Protein AF-A0A3R6ZIC1-F1 (afdb_monomer_lite)

pLDDT: mean 83.87, std 17.67, range [31.5, 98.81]

Foldseek 3Di:
DPDAFAAEDDDPVCLLVLLVQDDLVSLLVLLQVRLVVCVVVVGQEYEYENQAALQSQVLFCPVRRLVSVLSNLVSNLVSCVPDDPDDGFYEYEAEPLQPDPCLSGSVDRSRHHDSCSCVVRHDYYAHPCQQPPPCPPDPPPVDPRPPDRPDDDDLVVLLVQQLVCLVPQGHDDDPQVVCCVPVVSPSVVSSPVSRDDGDDD

InterPro domains:
  IPR001223 Glycoside hydrolase family 18, catalytic domain [PS51910] (1-201)
  IPR017853 Glycoside hydrolase superfamily [SSF51445] (6-180)

Radius of gyration: 17.63 Å; chains: 1; bounding box: 46×43×41 Å

Sequence (201 aa):
MCIQNYVSIGGATERKTFLQLKTQEQWNTFGKTAASLVQKFNFTGVDIDDESGNADAGGDWYKNAQPQVVGYISALRKQLDALPRGPYRISWDEFPGSFEKGCDDPAVEYGRCFPTEILPLVNQVNNMLYNNLSVRDDPNKRNARLTHYGDVPTTTQLTAYATTGAKYQGAMLWTSSADWRLNKGATTVLMGKAGNYGVDW

Structure (mmCIF, N/CA/C/O backbone):
data_AF-A0A3R6ZIC1-F1
#
_entry.id   AF-A0A3R6ZIC1-F1
#
loop_
_atom_site.group_PDB
_atom_site.id
_atom_site.type_symbol
_atom_site.label_atom_id
_atom_site.label_alt_id
_atom_site.label_comp_id
_atom_site.label_asym_id
_atom_site.label_entity_id
_atom_site.label_seq_id
_atom_site.pdbx_PDB_ins_code
_atom_site.Cartn_x
_atom_site.Cartn_y
_atom_site.Cartn_z
_atom_site.occupancy
_atom_site.B_iso_or_equiv
_atom_site.auth_seq_id
_atom_site.auth_comp_id
_atom_site.auth_asym_id
_atom_site.auth_atom_id
_atom_site.pdbx_PDB_model_num
ATOM 1 N N . MET A 1 1 ? -0.016 -21.540 -7.362 1.00 44.97 1 MET A N 1
ATOM 2 C CA . MET A 1 1 ? 0.014 -20.264 -8.111 1.00 44.97 1 MET A CA 1
ATOM 3 C C . MET A 1 1 ? 1.211 -19.482 -7.593 1.00 44.97 1 MET A C 1
ATOM 5 O O . MET A 1 1 ? 1.307 -19.359 -6.383 1.00 44.97 1 MET A O 1
ATOM 9 N N . CYS A 1 2 ? 2.147 -19.068 -8.455 1.00 76.50 2 CYS A N 1
ATOM 10 C CA . CYS A 1 2 ? 3.451 -18.509 -8.040 1.00 76.50 2 CYS A CA 1
ATOM 11 C C . CYS A 1 2 ? 3.514 -16.969 -8.059 1.00 76.50 2 CYS A C 1
ATOM 13 O O . CYS A 1 2 ? 4.579 -16.411 -7.838 1.00 76.50 2 CYS A O 1
ATOM 15 N N . ILE A 1 3 ? 2.399 -16.293 -8.356 1.00 83.62 3 ILE A N 1
ATOM 16 C CA . ILE A 1 3 ? 2.285 -14.830 -8.341 1.00 83.62 3 ILE A CA 1
ATOM 17 C C . ILE A 1 3 ? 1.254 -14.469 -7.282 1.00 83.62 3 ILE A C 1
ATOM 19 O O . ILE A 1 3 ? 0.133 -14.984 -7.311 1.00 83.62 3 ILE A O 1
ATOM 23 N N . GLN A 1 4 ? 1.648 -13.603 -6.357 1.00 87.38 4 GLN A N 1
ATOM 24 C CA . GLN A 1 4 ? 0.732 -13.009 -5.400 1.00 87.38 4 GLN A CA 1
ATOM 25 C C . GLN A 1 4 ? -0.033 -11.862 -6.060 1.00 87.38 4 GLN A C 1
ATOM 27 O O . GLN A 1 4 ? 0.524 -11.089 -6.835 1.00 87.38 4 GLN A O 1
ATOM 32 N N . ASN A 1 5 ? -1.321 -11.764 -5.766 1.00 90.94 5 ASN A N 1
ATOM 33 C CA . ASN A 1 5 ? -2.225 -10.754 -6.287 1.00 90.94 5 ASN A CA 1
ATOM 34 C C . ASN A 1 5 ? -2.914 -10.039 -5.123 1.00 90.94 5 ASN A C 1
ATOM 36 O O . ASN A 1 5 ? -3.578 -10.659 -4.294 1.00 90.94 5 ASN A O 1
ATOM 40 N N . TYR A 1 6 ? -2.778 -8.724 -5.080 1.00 94.44 6 TYR A N 1
ATOM 41 C CA . TYR A 1 6 ? -3.326 -7.891 -4.021 1.00 94.44 6 TYR A CA 1
ATOM 42 C C . TYR A 1 6 ? -4.488 -7.082 -4.591 1.00 94.44 6 TYR A C 1
ATOM 44 O O . TYR A 1 6 ? -4.456 -6.684 -5.757 1.00 94.44 6 TYR A O 1
ATOM 52 N N . VAL A 1 7 ? -5.517 -6.847 -3.779 1.00 96.38 7 VAL A N 1
ATOM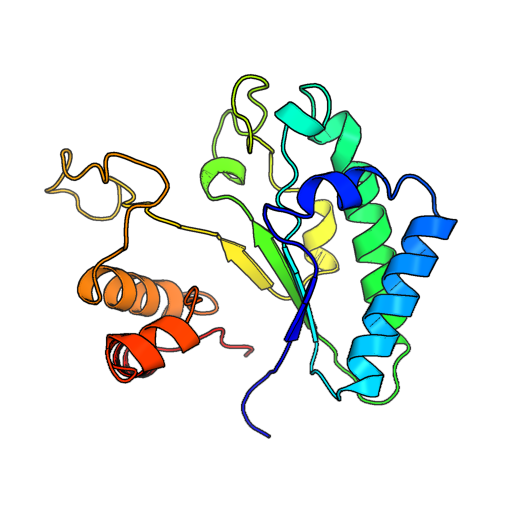 53 C CA . VAL A 1 7 ? -6.445 -5.745 -4.050 1.00 96.38 7 VAL A CA 1
ATOM 54 C C . VAL A 1 7 ? -5.826 -4.472 -3.495 1.00 96.38 7 VAL A C 1
ATOM 56 O O . VAL A 1 7 ? -5.542 -4.427 -2.304 1.00 96.38 7 VAL A O 1
ATOM 59 N N . SER A 1 8 ? -5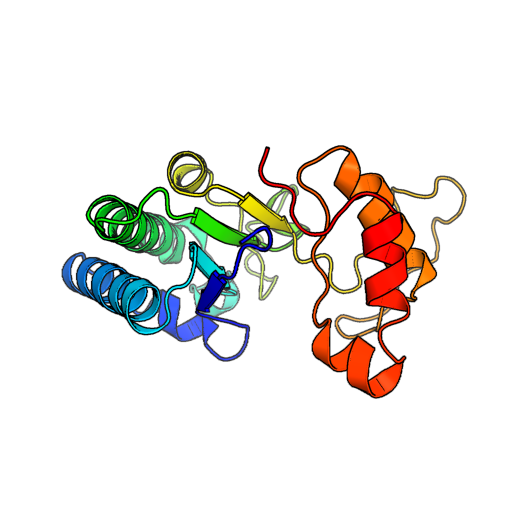.618 -3.464 -4.339 1.00 95.62 8 SER A N 1
ATOM 60 C CA . SER A 1 8 ? -5.183 -2.142 -3.882 1.00 95.62 8 SER A CA 1
ATOM 61 C C . SER A 1 8 ? -6.396 -1.298 -3.497 1.00 95.62 8 SER A C 1
ATOM 63 O O . SER A 1 8 ? -7.407 -1.288 -4.210 1.00 95.62 8 SER A O 1
ATOM 65 N N . ILE A 1 9 ? -6.331 -0.658 -2.332 1.00 97.12 9 ILE A N 1
ATOM 66 C CA . ILE A 1 9 ? -7.374 0.201 -1.774 1.00 97.12 9 ILE A CA 1
ATOM 67 C C . ILE A 1 9 ? -6.732 1.549 -1.462 1.00 97.12 9 ILE A C 1
ATOM 69 O O . ILE A 1 9 ? -5.894 1.628 -0.567 1.00 97.12 9 ILE A O 1
ATOM 73 N N . GLY A 1 10 ? -7.173 2.601 -2.153 1.00 94.44 10 GLY A N 1
ATOM 74 C CA . GLY A 1 10 ? -6.703 3.963 -1.925 1.00 94.44 10 GLY A CA 1
ATOM 75 C C . GLY A 1 10 ? -6.321 4.693 -3.208 1.00 94.44 10 GLY A C 1
ATOM 76 O O . GLY A 1 10 ? -7.024 4.585 -4.216 1.00 94.44 10 GLY A O 1
ATOM 77 N N . GLY A 1 11 ? -5.245 5.467 -3.120 1.00 89.94 11 GLY A N 1
ATOM 78 C CA . GLY A 1 11 ? -4.689 6.332 -4.151 1.00 89.94 11 GLY A CA 1
ATOM 79 C C . GLY A 1 11 ? -4.957 7.813 -3.907 1.00 89.94 11 GLY A C 1
ATOM 80 O O . GLY A 1 11 ? -5.859 8.211 -3.158 1.00 89.94 11 GLY A O 1
ATOM 81 N N . ALA A 1 12 ? -4.200 8.656 -4.607 1.00 85.50 12 ALA A N 1
ATOM 82 C CA . ALA A 1 12 ? -4.234 10.114 -4.495 1.00 85.50 12 ALA A CA 1
ATOM 83 C C . ALA A 1 12 ? -5.638 10.745 -4.604 1.00 85.50 12 ALA A C 1
ATOM 85 O O . ALA A 1 12 ? -5.891 11.799 -4.011 1.00 85.50 12 ALA A O 1
ATOM 86 N N . THR A 1 13 ? -6.566 10.129 -5.349 1.00 87.44 13 THR A N 1
ATOM 87 C CA . THR A 1 13 ? -7.950 10.620 -5.497 1.00 87.44 13 THR A CA 1
ATOM 88 C C . THR A 1 13 ? -8.844 10.280 -4.306 1.00 87.44 13 THR A C 1
ATOM 90 O O . THR A 1 13 ? -9.817 10.990 -4.066 1.00 87.44 13 THR A O 1
ATOM 93 N N . GLU A 1 14 ? -8.501 9.245 -3.537 1.00 89.88 14 GLU A N 1
ATOM 94 C CA . GLU A 1 14 ? -9.292 8.722 -2.416 1.00 89.88 14 GLU A CA 1
ATOM 95 C C . GLU A 1 14 ? -8.670 9.017 -1.042 1.00 89.88 14 GLU A C 1
ATOM 97 O O . GLU A 1 14 ? -9.276 8.721 -0.013 1.00 89.88 14 GLU A O 1
ATOM 102 N N . ARG A 1 15 ? -7.490 9.650 -0.987 1.00 89.25 15 ARG A N 1
ATOM 103 C CA . ARG A 1 15 ? -6.746 9.927 0.260 1.00 89.25 15 ARG A CA 1
ATOM 104 C C . ARG A 1 15 ? -7.558 10.593 1.374 1.00 89.25 15 ARG A C 1
ATOM 106 O O . ARG A 1 15 ? -7.374 10.298 2.552 1.00 89.25 15 ARG A O 1
ATOM 113 N N . LYS A 1 16 ? -8.522 11.453 1.026 1.00 91.19 16 LYS A N 1
ATOM 114 C CA . LYS A 1 16 ? -9.392 12.121 2.013 1.00 91.19 16 LYS A CA 1
ATOM 115 C C . LYS A 1 16 ? -10.374 11.165 2.686 1.00 91.19 16 LYS A C 1
ATOM 117 O O . LYS A 1 16 ? -10.851 11.461 3.780 1.00 91.19 16 LYS A O 1
ATOM 122 N N . THR A 1 17 ? -10.685 10.037 2.054 1.00 93.00 17 THR A N 1
ATOM 123 C CA . THR A 1 17 ? -11.608 9.026 2.575 1.00 93.00 17 THR A CA 1
ATOM 124 C C . THR A 1 17 ? -11.002 8.294 3.773 1.00 93.00 17 THR A C 1
ATOM 126 O O . THR A 1 17 ? -11.718 8.022 4.737 1.00 93.00 17 THR A O 1
ATOM 129 N N . PHE A 1 18 ? -9.683 8.067 3.797 1.00 95.44 18 PHE A N 1
ATOM 130 C CA . PHE A 1 18 ? -9.007 7.456 4.950 1.00 95.44 18 PHE A CA 1
ATOM 131 C C . PHE A 1 18 ? -9.141 8.296 6.223 1.00 95.44 18 PHE A C 1
ATOM 133 O O . PHE A 1 18 ? -9.437 7.762 7.291 1.00 95.44 18 PHE A O 1
ATOM 140 N N . LEU A 1 19 ? -9.079 9.625 6.099 1.00 94.25 19 LEU A N 1
ATOM 141 C CA . LEU A 1 19 ? -9.262 10.565 7.215 1.00 94.25 19 LEU A CA 1
ATOM 142 C C . LEU A 1 19 ? -10.687 10.562 7.804 1.00 94.25 19 LEU A C 1
ATOM 144 O O . LEU A 1 19 ? -10.943 11.152 8.858 1.00 94.25 19 LEU A O 1
ATOM 148 N N . GLN A 1 20 ? -11.648 9.926 7.129 1.00 94.62 20 GLN A N 1
ATOM 149 C CA . GLN A 1 20 ? -13.024 9.783 7.614 1.00 94.62 20 GLN A CA 1
ATOM 150 C C . GLN A 1 20 ? -13.216 8.538 8.488 1.00 94.62 20 GLN A C 1
ATOM 152 O O . GLN A 1 20 ? -14.229 8.437 9.186 1.00 94.62 20 GLN A O 1
ATOM 157 N N . LEU A 1 21 ? -12.253 7.612 8.495 1.00 96.38 21 LEU A N 1
ATOM 158 C CA . LEU A 1 21 ? -12.262 6.404 9.315 1.00 96.38 21 LEU A CA 1
ATOM 159 C C . LEU A 1 21 ? -11.869 6.755 10.757 1.00 96.38 21 LEU A C 1
ATOM 161 O O . LEU A 1 21 ? -10.750 6.503 11.174 1.00 96.38 21 LEU A O 1
ATOM 165 N N . LYS A 1 22 ? -12.768 7.366 11.532 1.00 95.81 22 LYS A N 1
ATOM 166 C CA . LYS A 1 22 ? -12.469 7.955 12.855 1.00 95.81 22 LYS A CA 1
ATOM 167 C C . LYS A 1 22 ? -12.850 7.087 14.047 1.00 95.81 22 LYS A C 1
ATOM 169 O O . LYS A 1 22 ? -12.456 7.381 15.171 1.00 95.81 22 LYS A O 1
ATOM 174 N N . THR A 1 23 ? -13.660 6.061 13.823 1.00 97.88 23 THR A N 1
ATOM 175 C CA . THR A 1 23 ? -14.262 5.260 14.891 1.00 97.88 23 THR A CA 1
ATOM 176 C C . THR A 1 23 ? -13.946 3.783 14.728 1.00 97.88 23 THR A C 1
ATOM 178 O O . THR A 1 23 ? -13.762 3.284 13.618 1.00 97.88 23 THR A O 1
ATOM 181 N N . GLN A 1 24 ? -13.981 3.052 15.843 1.00 98.06 24 GLN A N 1
ATOM 182 C CA . GLN A 1 24 ? -13.794 1.602 15.849 1.00 98.06 24 GLN A CA 1
ATOM 183 C C . GLN A 1 24 ? -14.783 0.874 14.924 1.00 98.06 24 GLN A C 1
ATOM 185 O O . GLN A 1 24 ? -14.419 -0.111 14.286 1.00 98.06 24 GLN A O 1
ATOM 190 N N . GLU A 1 25 ? -16.028 1.347 14.833 1.00 98.50 25 GLU A N 1
ATOM 191 C CA . GLU A 1 25 ? -17.035 0.769 13.938 1.00 98.50 25 GLU A CA 1
ATOM 192 C C . GLU A 1 25 ? -16.659 0.955 12.463 1.00 98.50 25 GLU A C 1
ATOM 194 O O . GLU A 1 25 ? -16.751 0.007 11.677 1.00 98.50 25 GLU A O 1
ATOM 199 N N . GLN A 1 26 ? -16.165 2.138 12.092 1.00 98.56 26 GLN A N 1
ATOM 200 C CA . GLN A 1 26 ? -15.677 2.407 10.739 1.00 98.56 26 GLN A CA 1
ATOM 201 C C . GLN A 1 26 ? -14.443 1.560 10.411 1.00 98.56 26 GLN A C 1
ATOM 203 O O . GLN A 1 26 ? -14.389 0.973 9.334 1.00 98.56 26 GLN A O 1
ATOM 208 N N . TRP A 1 27 ? -13.498 1.414 11.344 1.00 98.69 27 TRP A N 1
ATOM 209 C CA . TRP A 1 27 ? -12.329 0.541 11.174 1.00 98.69 27 TRP A CA 1
ATOM 210 C C . TRP A 1 27 ? -12.729 -0.921 10.984 1.00 98.69 27 TRP A C 1
ATOM 212 O O . TRP A 1 27 ? -12.256 -1.591 10.067 1.00 98.69 27 TRP A O 1
ATOM 222 N N . ASN A 1 28 ? -13.652 -1.416 11.811 1.00 98.62 28 ASN A N 1
ATOM 223 C CA . ASN A 1 28 ? -14.170 -2.777 11.695 1.00 98.62 28 ASN A CA 1
ATOM 224 C C . ASN A 1 28 ? -14.885 -2.991 10.356 1.00 98.62 28 ASN A C 1
ATOM 226 O O . ASN A 1 28 ? -14.727 -4.044 9.737 1.00 98.62 28 ASN A O 1
ATOM 230 N N . THR A 1 29 ? -15.654 -1.995 9.910 1.00 98.56 29 THR A N 1
ATOM 231 C CA . THR A 1 29 ? -16.337 -2.026 8.614 1.00 98.56 29 THR A CA 1
ATOM 232 C C . THR A 1 29 ? -15.326 -2.072 7.477 1.00 98.56 29 THR A C 1
ATOM 234 O O . THR A 1 29 ? -15.434 -2.963 6.640 1.00 98.56 29 THR A O 1
ATOM 237 N N . PHE A 1 30 ? -14.315 -1.199 7.495 1.00 98.56 30 PHE A N 1
ATOM 238 C CA . PHE A 1 30 ? -13.218 -1.182 6.526 1.00 98.56 30 PHE A CA 1
ATOM 239 C C . PHE A 1 30 ? -12.524 -2.546 6.427 1.00 98.56 30 PHE A C 1
ATOM 241 O O . PHE A 1 30 ? -12.462 -3.137 5.350 1.00 98.56 30 PHE A O 1
ATOM 248 N N . GLY A 1 31 ? -12.072 -3.099 7.558 1.00 98.56 31 GLY A N 1
ATOM 249 C CA . GLY A 1 31 ? -11.395 -4.395 7.568 1.00 98.56 31 GLY A CA 1
ATOM 250 C C . GLY A 1 31 ? -12.284 -5.524 7.039 1.00 98.56 31 GLY A C 1
ATOM 251 O O . GLY A 1 31 ? -11.831 -6.363 6.261 1.00 98.56 31 GLY A O 1
ATOM 252 N N . LYS A 1 32 ? -13.569 -5.539 7.420 1.00 98.69 32 LYS A N 1
ATOM 253 C CA . LYS A 1 32 ? -14.527 -6.570 6.994 1.00 98.69 32 LYS A CA 1
ATOM 254 C C . LYS A 1 32 ? -14.801 -6.497 5.493 1.00 98.69 32 LYS A C 1
ATOM 256 O O . LYS A 1 32 ? -14.834 -7.532 4.827 1.00 98.69 32 LYS A O 1
ATOM 261 N N . THR A 1 33 ? -15.027 -5.302 4.953 1.00 98.44 33 THR A N 1
ATOM 262 C CA . THR A 1 33 ? -15.332 -5.135 3.527 1.00 98.44 33 THR A CA 1
ATOM 263 C C . THR A 1 33 ? -14.102 -5.406 2.665 1.00 98.44 33 THR A C 1
ATOM 265 O O . THR A 1 33 ? -14.227 -6.125 1.673 1.00 98.44 33 THR A O 1
ATOM 268 N N . ALA A 1 34 ? -12.910 -4.971 3.077 1.00 98.38 34 ALA A N 1
ATOM 269 C CA . ALA A 1 34 ? -11.653 -5.310 2.409 1.00 98.38 34 ALA A CA 1
ATOM 270 C C . ALA A 1 34 ? -11.401 -6.831 2.388 1.00 98.38 34 ALA A C 1
ATOM 272 O O . ALA A 1 34 ? -11.168 -7.408 1.324 1.00 98.38 34 ALA A O 1
ATOM 273 N N . ALA A 1 35 ? -11.557 -7.520 3.525 1.00 98.31 35 ALA A N 1
ATOM 274 C CA . ALA A 1 35 ? -11.441 -8.980 3.591 1.00 98.31 35 ALA A CA 1
ATOM 275 C C . ALA A 1 35 ? -12.477 -9.696 2.700 1.00 98.31 35 ALA A C 1
ATOM 277 O O . ALA A 1 35 ? -12.176 -10.726 2.092 1.00 98.31 35 ALA A O 1
ATOM 278 N N . SER A 1 36 ? -13.681 -9.133 2.549 1.00 98.12 36 SER A N 1
ATOM 279 C CA . SER A 1 36 ? -14.692 -9.689 1.642 1.00 98.12 36 SER A CA 1
ATOM 280 C C . SER A 1 36 ? -14.285 -9.597 0.165 1.00 98.12 36 SER A C 1
ATOM 282 O O . SER A 1 36 ? -14.565 -10.526 -0.592 1.00 98.12 36 SER A O 1
ATOM 284 N N . LEU A 1 37 ? -13.575 -8.536 -0.249 1.00 97.94 37 LEU A N 1
ATOM 285 C CA . LEU A 1 37 ? -13.011 -8.426 -1.602 1.00 97.94 37 LEU A CA 1
ATOM 286 C C . LEU A 1 37 ? -11.952 -9.504 -1.830 1.00 97.94 37 LEU A C 1
ATOM 288 O O . LEU A 1 37 ? -11.969 -10.174 -2.865 1.00 97.94 37 LEU A O 1
ATOM 292 N N . VAL A 1 38 ? -11.089 -9.714 -0.834 1.00 97.75 38 VAL A N 1
ATOM 293 C CA . VAL A 1 38 ? -10.065 -10.762 -0.854 1.00 97.75 38 VAL A CA 1
ATOM 294 C C . VAL A 1 38 ? -10.686 -12.141 -1.064 1.00 97.75 38 VAL A C 1
ATOM 296 O O . VAL A 1 38 ? -10.248 -12.871 -1.951 1.00 97.75 38 VAL A O 1
ATOM 299 N N . GLN A 1 39 ? -11.744 -12.488 -0.323 1.00 95.94 39 GLN A N 1
ATOM 300 C CA . GLN A 1 39 ? -12.446 -13.763 -0.513 1.00 95.94 39 GLN A CA 1
ATOM 301 C C . GLN A 1 39 ? -13.156 -13.847 -1.866 1.00 95.94 39 GLN A C 1
ATOM 303 O O . GLN A 1 39 ? -13.039 -14.855 -2.560 1.00 95.94 39 GLN A O 1
ATOM 308 N N . LYS A 1 40 ? -13.891 -12.795 -2.244 1.00 96.75 40 LYS A N 1
ATOM 309 C CA . LYS A 1 40 ? -14.728 -12.777 -3.450 1.00 96.75 40 LYS A CA 1
ATOM 310 C C . LYS A 1 40 ? -13.917 -12.983 -4.726 1.00 96.75 40 LYS A C 1
ATOM 312 O O . LYS A 1 40 ? -14.373 -13.680 -5.627 1.00 96.75 40 LYS A O 1
ATOM 317 N N . PHE A 1 41 ? -12.741 -12.369 -4.801 1.00 96.25 41 PHE A N 1
ATOM 318 C CA . PHE A 1 41 ? -11.885 -12.396 -5.988 1.00 96.25 41 PHE A CA 1
ATOM 319 C C . PHE A 1 41 ? -10.639 -13.268 -5.815 1.00 96.25 41 PHE A C 1
ATOM 321 O O . PHE A 1 41 ? -9.807 -13.335 -6.716 1.00 96.25 41 PHE A O 1
ATOM 328 N N . ASN A 1 42 ? -10.528 -13.964 -4.681 1.00 93.75 42 ASN A N 1
ATOM 329 C CA . ASN A 1 42 ? -9.416 -14.851 -4.357 1.00 93.75 42 ASN A CA 1
ATOM 330 C C . ASN A 1 42 ? -8.039 -14.157 -4.449 1.00 93.75 42 ASN A C 1
ATOM 332 O O . ASN A 1 42 ? -7.082 -14.717 -4.988 1.00 93.75 42 ASN A O 1
ATOM 336 N N . PHE A 1 43 ? -7.940 -12.932 -3.925 1.00 95.75 43 PHE A N 1
ATOM 337 C CA . PHE A 1 43 ? -6.660 -12.233 -3.767 1.00 95.75 43 PHE A CA 1
ATOM 338 C C . PHE A 1 43 ? -5.823 -12.875 -2.657 1.00 95.75 43 PHE A C 1
ATOM 340 O O . PHE A 1 43 ? -6.366 -13.471 -1.724 1.00 95.75 43 PHE A O 1
ATOM 347 N N . THR A 1 44 ? -4.500 -12.752 -2.732 1.00 94.31 44 THR A N 1
ATOM 348 C CA . THR A 1 44 ? -3.552 -13.174 -1.687 1.00 94.31 44 THR A CA 1
ATOM 349 C C . THR A 1 44 ? -3.343 -12.133 -0.596 1.00 94.31 44 THR A C 1
ATOM 351 O O . THR A 1 44 ? -2.809 -12.470 0.459 1.00 94.31 44 THR A O 1
ATOM 354 N N . GLY A 1 45 ? -3.793 -10.899 -0.803 1.00 96.12 45 GLY A N 1
ATOM 355 C CA . GLY A 1 45 ? -3.617 -9.833 0.170 1.00 96.12 45 GLY A CA 1
ATOM 356 C C . GLY A 1 45 ? -4.324 -8.541 -0.203 1.00 96.12 45 GLY A C 1
ATOM 357 O O . GLY A 1 45 ? -5.097 -8.489 -1.165 1.00 96.12 45 GLY A O 1
ATOM 358 N N . VAL A 1 46 ? -4.039 -7.514 0.587 1.00 98.06 46 VAL A N 1
ATOM 359 C CA . VAL A 1 46 ? -4.511 -6.142 0.403 1.00 98.06 46 VAL A CA 1
ATOM 360 C C . VAL A 1 46 ? -3.306 -5.221 0.352 1.00 98.06 46 VAL A C 1
ATOM 362 O O . VAL A 1 46 ? -2.399 -5.341 1.166 1.00 98.06 46 VAL A O 1
ATOM 365 N N . ASP A 1 47 ? -3.308 -4.326 -0.612 1.00 97.38 47 ASP A N 1
ATOM 366 C CA . ASP A 1 47 ? -2.377 -3.221 -0.714 1.00 97.38 47 ASP A CA 1
ATOM 367 C C . ASP A 1 47 ? -3.093 -1.939 -0.280 1.00 97.38 47 ASP A C 1
ATOM 369 O O . ASP A 1 47 ? -4.240 -1.707 -0.671 1.00 97.38 47 ASP A O 1
ATOM 373 N N . ILE A 1 48 ? -2.465 -1.167 0.602 1.00 97.81 48 ILE A N 1
ATOM 374 C CA . ILE A 1 48 ? -3.039 0.051 1.166 1.00 97.81 48 ILE A CA 1
ATOM 375 C C . ILE A 1 48 ? -2.273 1.248 0.637 1.00 97.81 48 ILE A C 1
ATOM 377 O O . ILE A 1 48 ? -1.129 1.475 1.021 1.00 97.81 48 ILE A O 1
ATOM 381 N N . ASP A 1 49 ? -2.969 2.031 -0.174 1.00 95.19 49 ASP A N 1
ATOM 382 C CA . ASP A 1 49 ? -2.473 3.246 -0.805 1.00 95.19 49 ASP A CA 1
ATOM 383 C C . ASP A 1 49 ? -3.114 4.473 -0.134 1.00 95.19 49 ASP A C 1
ATOM 385 O O . ASP A 1 49 ? -3.874 5.248 -0.721 1.00 95.19 49 ASP A O 1
ATOM 389 N N . ASP A 1 50 ? -2.921 4.596 1.181 1.00 95.50 50 ASP A N 1
ATOM 390 C CA . ASP A 1 50 ? -3.348 5.787 1.914 1.00 95.50 50 ASP A CA 1
ATOM 391 C C . ASP A 1 50 ? -2.342 6.906 1.653 1.00 95.50 50 ASP A C 1
ATOM 393 O O . ASP A 1 50 ? -1.314 7.006 2.318 1.00 95.50 50 ASP A O 1
ATOM 397 N N . GLU A 1 51 ? -2.668 7.778 0.703 1.00 91.88 51 GLU A N 1
ATOM 398 C CA . GLU A 1 51 ? -1.866 8.952 0.353 1.00 91.88 51 GLU A CA 1
ATOM 399 C C . GLU A 1 51 ? -2.228 10.214 1.169 1.00 91.88 51 GLU A C 1
ATOM 401 O O . GLU A 1 51 ? -2.004 11.345 0.724 1.00 91.88 51 GLU A O 1
ATOM 406 N N . SER A 1 52 ? -2.849 10.076 2.348 1.00 93.50 52 SER A N 1
ATOM 407 C CA . SER A 1 52 ? -3.145 11.230 3.207 1.00 93.50 52 SER A CA 1
ATOM 408 C C . SER A 1 52 ? -1.863 11.827 3.794 1.00 93.50 52 SER A C 1
ATOM 410 O O . SER A 1 52 ? -0.926 11.112 4.142 1.00 93.50 52 SER A O 1
ATOM 412 N N . GLY A 1 53 ? -1.827 13.151 3.931 1.00 91.81 53 GLY A N 1
ATOM 413 C CA . GLY A 1 53 ? -0.678 13.887 4.461 1.00 91.81 53 GLY A CA 1
ATOM 414 C C . GLY A 1 53 ? -1.099 15.099 5.285 1.00 91.81 53 GLY A C 1
ATOM 415 O O . GLY A 1 53 ? -2.293 15.333 5.510 1.00 91.81 53 GLY A O 1
ATOM 416 N N . ASN A 1 54 ? -0.118 15.871 5.746 1.00 90.25 54 ASN A N 1
ATOM 417 C CA . ASN A 1 54 ? -0.309 17.020 6.628 1.00 90.25 54 ASN A CA 1
ATOM 418 C C . ASN A 1 54 ? -1.370 18.007 6.128 1.00 90.25 54 ASN A C 1
ATOM 420 O O . ASN A 1 54 ? -2.191 18.452 6.930 1.00 90.25 54 ASN A O 1
ATOM 424 N N . ALA A 1 55 ? -1.412 18.320 4.827 1.00 86.38 55 ALA A N 1
ATOM 425 C CA . ALA A 1 55 ? -2.360 19.309 4.306 1.00 86.38 55 ALA A CA 1
ATOM 426 C C . ALA A 1 55 ? -3.828 18.917 4.547 1.00 86.38 55 ALA A C 1
ATOM 428 O O . ALA A 1 55 ? -4.628 19.752 4.971 1.00 86.38 55 ALA A O 1
ATOM 429 N N . ASP A 1 56 ? -4.179 17.648 4.332 1.00 88.94 56 ASP A N 1
ATOM 430 C CA . ASP A 1 56 ? -5.549 17.165 4.539 1.00 88.94 56 ASP A CA 1
ATOM 431 C C . ASP A 1 56 ? -5.825 16.793 6.007 1.00 88.94 56 ASP A C 1
ATOM 433 O O . ASP A 1 56 ? -6.975 16.819 6.449 1.00 88.94 56 ASP A O 1
ATOM 437 N N . ALA A 1 57 ? -4.780 16.511 6.790 1.00 92.62 57 ALA A N 1
ATOM 438 C CA . ALA A 1 57 ? -4.869 16.180 8.211 1.00 92.62 57 ALA A CA 1
ATOM 439 C C . ALA A 1 57 ? -4.747 17.403 9.145 1.00 92.62 57 ALA A C 1
ATOM 441 O O . ALA A 1 57 ? -4.469 17.255 10.333 1.00 92.62 57 ALA A O 1
ATOM 442 N N . GLY A 1 58 ? -4.953 18.626 8.648 1.00 89.94 58 GLY A N 1
ATOM 443 C C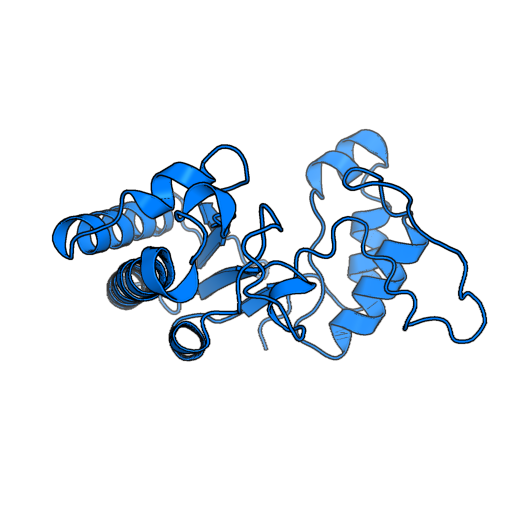A . GLY A 1 58 ? -4.961 19.835 9.483 1.00 89.94 58 GLY A CA 1
ATOM 444 C C . GLY A 1 58 ? -3.582 20.266 9.995 1.00 89.94 58 GLY A C 1
ATOM 445 O O . GLY A 1 58 ? -3.486 20.825 11.085 1.00 89.94 58 GLY A O 1
ATOM 446 N N . GLY A 1 59 ? -2.527 19.991 9.227 1.00 90.88 59 GLY A N 1
ATOM 447 C CA . GLY A 1 59 ? -1.144 20.387 9.506 1.00 90.88 59 GLY A CA 1
ATOM 448 C C . GLY A 1 59 ? -0.405 19.501 10.510 1.00 90.88 59 GLY A C 1
ATOM 449 O O . GLY A 1 59 ? 0.744 19.779 10.815 1.00 90.88 59 GLY A O 1
ATOM 450 N N . ASP A 1 60 ? -1.042 18.455 11.035 1.00 91.75 60 ASP A N 1
ATOM 451 C CA . ASP A 1 60 ? -0.414 17.518 11.971 1.00 91.75 60 ASP A CA 1
ATOM 452 C C . ASP A 1 60 ? -0.980 16.115 11.734 1.00 91.75 60 ASP A C 1
ATOM 454 O O . ASP A 1 60 ? -1.922 15.667 12.395 1.00 91.75 60 ASP A O 1
ATOM 458 N N . TRP A 1 61 ? -0.441 15.434 10.724 1.00 95.25 61 TRP A N 1
ATOM 459 C CA . TRP A 1 61 ? -0.869 14.092 10.341 1.00 95.25 61 TRP A CA 1
ATOM 460 C C . TRP A 1 61 ? -0.626 13.076 11.458 1.00 95.25 61 TRP A C 1
ATOM 462 O O . TRP A 1 61 ? -1.471 12.215 11.704 1.00 95.25 61 TRP A O 1
ATOM 472 N N . TYR A 1 62 ? 0.477 13.210 12.197 1.00 92.75 62 TYR A N 1
ATOM 473 C CA . TYR A 1 62 ? 0.788 12.321 13.316 1.00 92.75 62 TYR A CA 1
ATOM 474 C C . TYR A 1 62 ? -0.310 12.371 14.384 1.00 92.75 62 TYR A C 1
ATOM 476 O O . TYR A 1 62 ? -0.819 11.343 14.825 1.00 92.75 62 TYR A O 1
ATOM 484 N N . LYS A 1 63 ? -0.756 13.567 14.765 1.00 93.38 63 LYS A N 1
ATOM 485 C CA . LYS A 1 63 ? -1.833 13.720 15.747 1.00 93.38 63 LYS A CA 1
ATOM 486 C C . LYS A 1 63 ? -3.206 13.375 15.180 1.00 93.38 63 LYS A C 1
ATOM 488 O O . LYS A 1 63 ? -4.023 12.766 15.873 1.00 93.38 63 LYS A O 1
ATOM 493 N N . ASN A 1 64 ? -3.485 13.808 13.954 1.00 94.31 64 ASN A N 1
ATOM 494 C CA . ASN A 1 64 ? -4.848 13.854 13.435 1.00 94.31 64 ASN A CA 1
ATOM 495 C C . ASN A 1 64 ? -5.204 12.693 12.509 1.00 94.31 64 ASN A C 1
ATOM 497 O O . ASN A 1 64 ? -6.395 12.525 12.268 1.00 94.31 64 ASN A O 1
ATOM 501 N N . ALA A 1 65 ? -4.235 11.919 12.013 1.00 95.75 65 ALA A N 1
ATOM 502 C CA . ALA A 1 65 ? -4.444 10.835 11.051 1.00 95.75 65 ALA A CA 1
ATOM 503 C C . ALA A 1 65 ? -3.820 9.497 11.478 1.00 95.75 65 ALA A C 1
ATOM 505 O O . ALA A 1 65 ? -4.487 8.465 11.387 1.00 95.75 65 ALA A O 1
ATOM 506 N N . GLN A 1 66 ? -2.601 9.486 12.034 1.00 95.62 66 GLN A N 1
ATOM 507 C CA . GLN A 1 66 ? -1.929 8.238 12.430 1.00 95.62 66 GLN A CA 1
ATOM 508 C C . GLN A 1 66 ? -2.788 7.312 13.317 1.00 95.62 66 GLN A C 1
ATOM 510 O O . GLN A 1 66 ? -2.813 6.107 13.047 1.00 95.62 66 GLN A O 1
ATOM 515 N N . PRO A 1 67 ? -3.528 7.791 14.344 1.00 96.31 67 PRO A N 1
ATOM 516 C CA . PRO A 1 67 ? -4.349 6.897 15.162 1.00 96.31 67 PRO A CA 1
ATOM 517 C C . PRO A 1 67 ? -5.412 6.153 14.345 1.00 96.31 67 PRO A C 1
ATOM 519 O O . PRO A 1 67 ? -5.762 5.018 14.667 1.00 96.31 67 PRO A O 1
ATOM 522 N N . GLN A 1 68 ? -5.912 6.778 13.276 1.00 96.69 68 GLN A N 1
ATOM 523 C CA . GLN A 1 68 ? -6.877 6.159 12.373 1.00 96.69 68 GLN A CA 1
ATOM 524 C C . GLN A 1 68 ? -6.209 5.095 11.507 1.00 96.69 68 GLN A C 1
ATOM 526 O O . GLN A 1 68 ? -6.766 4.004 11.401 1.00 96.69 68 GLN A O 1
ATOM 531 N N . VAL A 1 69 ? -5.003 5.365 10.991 1.00 97.75 69 VAL A N 1
ATOM 532 C CA . VAL A 1 69 ? -4.175 4.384 10.266 1.00 97.75 69 VAL A CA 1
ATOM 533 C C . VAL A 1 69 ? -3.956 3.127 11.088 1.00 97.75 69 VAL A C 1
ATOM 535 O O . VAL A 1 69 ? -4.315 2.027 10.664 1.00 97.75 69 VAL A O 1
ATOM 538 N N . VAL A 1 70 ? -3.453 3.279 12.312 1.00 98.25 70 VAL A N 1
ATOM 539 C CA . VAL A 1 70 ? -3.240 2.141 13.215 1.00 98.25 70 VAL A CA 1
ATOM 540 C C . VAL A 1 70 ? -4.553 1.394 13.465 1.00 98.25 70 VAL A C 1
ATOM 542 O O . VAL A 1 70 ? -4.579 0.161 13.433 1.00 98.25 70 VAL A O 1
ATOM 545 N N . GLY A 1 71 ? -5.657 2.121 13.658 1.00 98.44 71 GLY A N 1
ATOM 546 C CA . GLY A 1 71 ? -6.982 1.554 13.886 1.00 98.44 71 GLY A CA 1
ATOM 547 C C . GLY A 1 71 ? -7.494 0.692 12.730 1.00 98.44 71 GLY A C 1
ATOM 548 O O . GLY A 1 71 ? -7.844 -0.477 12.937 1.00 98.44 71 GLY A O 1
ATOM 549 N N . TYR A 1 72 ? -7.525 1.226 11.506 1.00 98.56 72 TYR A N 1
ATOM 550 C CA . TYR A 1 72 ? -8.071 0.496 10.360 1.00 98.56 72 TYR A CA 1
ATOM 551 C C . TYR A 1 72 ? -7.133 -0.610 9.856 1.00 98.56 72 TYR A C 1
ATOM 553 O O . TYR A 1 72 ? -7.631 -1.659 9.442 1.00 98.56 72 TYR A O 1
ATOM 561 N N . ILE A 1 73 ? -5.805 -0.453 9.957 1.00 98.62 73 ILE A N 1
ATOM 562 C CA . ILE A 1 73 ? -4.848 -1.523 9.624 1.00 98.62 73 ILE A CA 1
ATOM 563 C C . ILE A 1 73 ? -4.954 -2.672 10.636 1.00 98.62 73 ILE A C 1
ATOM 565 O O . ILE A 1 73 ? -4.983 -3.839 10.241 1.00 98.62 73 ILE A O 1
ATOM 569 N N . SER A 1 74 ? -5.107 -2.371 11.931 1.00 98.75 74 SER A N 1
ATOM 570 C CA . SER A 1 74 ? -5.335 -3.399 12.962 1.00 98.75 74 SER A CA 1
ATOM 571 C C . SER A 1 74 ? -6.622 -4.182 12.701 1.00 98.75 74 SER A C 1
ATOM 573 O O . SER A 1 74 ? -6.647 -5.413 12.792 1.00 98.75 74 SER A O 1
ATOM 575 N N . ALA A 1 75 ? -7.702 -3.479 12.345 1.00 98.81 75 ALA A N 1
ATOM 576 C CA . ALA A 1 75 ? -8.969 -4.108 11.997 1.00 98.81 75 ALA A CA 1
ATOM 577 C C . ALA A 1 75 ? -8.855 -4.964 10.725 1.00 98.81 75 ALA A C 1
ATOM 579 O O . ALA A 1 75 ? -9.385 -6.075 10.696 1.00 98.81 75 ALA A O 1
ATOM 580 N N . LEU A 1 76 ? -8.136 -4.490 9.703 1.00 98.81 76 LEU A N 1
ATOM 581 C CA . LEU A 1 76 ? -7.864 -5.246 8.483 1.00 98.81 76 LEU A CA 1
ATOM 582 C C . LEU A 1 76 ? -7.087 -6.535 8.770 1.00 98.81 76 LEU A C 1
ATOM 584 O O . LEU A 1 76 ? -7.546 -7.609 8.380 1.00 98.81 76 LEU A O 1
ATOM 588 N N . ARG A 1 77 ? -5.964 -6.453 9.495 1.00 98.56 77 ARG A N 1
ATOM 589 C CA . ARG A 1 77 ? -5.149 -7.614 9.895 1.00 98.56 77 ARG A CA 1
ATOM 590 C C . ARG A 1 77 ? -6.001 -8.672 10.586 1.00 98.56 77 ARG A C 1
ATOM 592 O O . ARG A 1 77 ? -6.033 -9.818 10.142 1.00 98.56 77 ARG A O 1
ATOM 599 N N . LYS A 1 78 ? -6.788 -8.259 11.584 1.00 98.44 78 LYS A N 1
ATOM 600 C CA . LYS A 1 78 ? -7.711 -9.143 12.307 1.00 98.44 78 LYS A CA 1
ATOM 601 C C . LYS A 1 78 ? -8.696 -9.859 11.377 1.00 98.44 78 LYS A C 1
ATOM 603 O O . LYS A 1 78 ? -8.955 -11.045 11.561 1.00 98.44 78 LYS A O 1
ATOM 608 N N . GLN A 1 79 ? -9.282 -9.149 10.412 1.00 98.50 79 GLN A N 1
ATOM 609 C CA . GLN A 1 79 ? -10.267 -9.733 9.495 1.00 98.50 79 GLN A CA 1
ATOM 610 C C . GLN A 1 79 ? -9.614 -10.687 8.493 1.00 98.50 79 GLN A C 1
ATOM 612 O O . GLN A 1 79 ? -10.172 -11.747 8.227 1.00 98.50 79 GLN A O 1
ATOM 617 N N . LEU A 1 80 ? -8.422 -10.357 7.990 1.00 98.25 80 LEU A N 1
ATOM 618 C CA . LEU A 1 80 ? -7.651 -11.231 7.107 1.00 98.25 80 LEU A CA 1
ATOM 619 C C . LEU A 1 80 ? -7.153 -12.498 7.817 1.00 98.25 80 LEU A C 1
ATOM 621 O O . LEU A 1 80 ? -7.193 -13.571 7.221 1.00 98.25 80 LEU A O 1
ATOM 625 N N . ASP A 1 81 ? -6.738 -12.410 9.084 1.00 97.50 81 ASP A N 1
ATOM 626 C CA . ASP A 1 81 ? -6.342 -13.578 9.892 1.00 97.50 81 ASP A CA 1
ATOM 627 C C . ASP A 1 81 ? -7.488 -14.559 10.137 1.00 97.50 81 ASP A C 1
ATOM 629 O O . ASP A 1 81 ? -7.266 -15.761 10.254 1.00 97.50 81 ASP A O 1
ATOM 633 N N . ALA A 1 82 ? -8.723 -14.060 10.194 1.00 97.12 82 ALA A N 1
ATOM 634 C CA . ALA A 1 82 ? -9.905 -14.889 10.396 1.00 97.12 82 ALA A CA 1
ATOM 635 C C . ALA A 1 82 ? -10.352 -15.641 9.125 1.00 97.12 82 ALA A C 1
ATOM 637 O O . ALA A 1 82 ? -11.261 -16.472 9.187 1.00 97.12 82 ALA A O 1
ATOM 638 N N . LEU A 1 83 ? -9.755 -15.354 7.963 1.00 96.69 83 LEU A N 1
ATOM 639 C CA . LEU A 1 83 ? -10.121 -15.993 6.703 1.00 96.69 83 LEU A CA 1
ATOM 640 C C . LEU A 1 83 ? -9.495 -17.401 6.566 1.00 96.69 83 LEU A C 1
ATOM 642 O O . LEU A 1 83 ? -8.325 -17.602 6.882 1.00 96.69 83 LEU A O 1
ATOM 646 N N . PRO A 1 84 ? -10.202 -18.380 5.969 1.00 93.88 84 PRO A N 1
ATOM 647 C CA . PRO A 1 84 ? -9.815 -19.797 6.032 1.00 93.88 84 PRO A CA 1
ATOM 648 C C . PRO A 1 84 ? -8.641 -20.216 5.125 1.00 93.88 84 PRO A C 1
ATOM 650 O O . PRO A 1 84 ? -8.088 -21.293 5.315 1.00 93.88 84 PRO A O 1
ATOM 653 N N . ARG A 1 85 ? -8.265 -19.408 4.121 1.00 91.00 85 ARG A N 1
ATOM 654 C CA . ARG A 1 85 ? -7.219 -19.745 3.122 1.00 91.00 85 ARG A CA 1
ATOM 655 C C . ARG A 1 85 ? -5.809 -19.279 3.511 1.00 91.00 85 ARG A C 1
ATOM 657 O O . ARG A 1 85 ? -4.923 -19.366 2.669 1.00 91.00 85 ARG A O 1
ATOM 664 N N . GLY A 1 86 ? -5.627 -18.678 4.688 1.00 81.19 86 GLY A N 1
ATOM 665 C CA . GLY A 1 86 ? -4.422 -17.914 5.034 1.00 81.19 86 GLY A CA 1
ATOM 666 C C . GLY A 1 86 ? -3.079 -18.645 4.819 1.00 81.19 86 GLY A C 1
ATOM 667 O O . GLY A 1 86 ? -3.051 -19.860 4.621 1.00 81.19 86 GLY A O 1
ATOM 668 N N . PRO A 1 87 ? -1.949 -17.918 4.881 1.00 91.38 87 PRO A N 1
ATOM 669 C CA . PRO A 1 87 ? -1.829 -16.519 5.301 1.00 91.38 87 PRO A CA 1
ATOM 670 C C . PRO A 1 87 ? -2.189 -15.512 4.196 1.00 91.38 87 PRO A C 1
ATOM 672 O O . PRO A 1 87 ? -2.014 -15.774 3.007 1.00 91.38 87 PRO A O 1
ATOM 675 N N . TYR A 1 88 ? -2.687 -14.346 4.613 1.00 95.81 88 TYR A N 1
ATOM 676 C CA . TYR A 1 88 ? -2.957 -13.196 3.743 1.00 95.81 88 TYR A CA 1
ATOM 677 C C . TYR A 1 88 ? -2.029 -12.042 4.086 1.00 95.81 88 TYR A C 1
ATOM 679 O O . TYR A 1 88 ? -1.741 -11.806 5.267 1.00 95.81 88 TYR A O 1
ATOM 687 N N . ARG A 1 89 ? -1.601 -11.319 3.054 1.00 94.25 89 ARG A N 1
ATOM 688 C CA . ARG A 1 89 ? -0.609 -10.253 3.166 1.00 94.25 89 ARG A CA 1
ATOM 689 C C . ARG A 1 89 ? -1.235 -8.863 3.186 1.00 94.25 89 ARG A C 1
ATOM 691 O O . ARG A 1 89 ? -2.303 -8.661 2.611 1.00 94.25 89 ARG A O 1
ATOM 698 N N . ILE A 1 90 ? -0.553 -7.927 3.838 1.00 97.38 90 ILE A N 1
ATOM 699 C CA . ILE A 1 90 ? -0.854 -6.495 3.769 1.00 97.38 90 ILE A CA 1
ATOM 700 C C . ILE A 1 90 ? 0.403 -5.763 3.300 1.00 97.38 90 ILE A C 1
ATOM 702 O O . ILE A 1 90 ? 1.446 -5.897 3.943 1.00 97.38 90 ILE A O 1
ATOM 706 N N . SER A 1 91 ? 0.312 -4.999 2.214 1.00 95.75 91 SER A N 1
ATOM 707 C CA . SER A 1 91 ? 1.319 -3.996 1.853 1.00 95.75 91 SER A CA 1
ATOM 708 C C . SER A 1 91 ? 0.825 -2.588 2.176 1.00 95.75 91 SER A C 1
ATOM 710 O O . SER A 1 91 ? -0.380 -2.341 2.237 1.00 95.75 91 SER A O 1
ATOM 712 N N . TRP A 1 92 ? 1.772 -1.693 2.445 1.00 96.38 92 TRP A N 1
ATOM 713 C CA . TRP A 1 92 ? 1.544 -0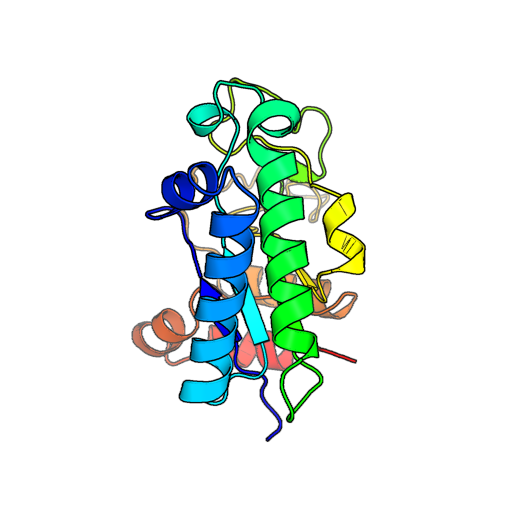.277 2.720 1.00 96.38 92 TRP A CA 1
ATOM 714 C C . TRP A 1 92 ? 2.395 0.569 1.782 1.00 96.38 92 TRP A C 1
ATOM 716 O O . TRP A 1 92 ? 3.622 0.444 1.807 1.00 96.38 92 TRP A O 1
ATOM 726 N N . ASP A 1 93 ? 1.760 1.437 1.010 1.00 93.12 93 ASP A N 1
ATOM 727 C CA . ASP A 1 93 ? 2.442 2.417 0.179 1.00 93.12 93 ASP A CA 1
ATOM 728 C C . ASP A 1 93 ? 2.765 3.664 1.014 1.00 93.12 93 ASP A C 1
ATOM 730 O O . ASP A 1 93 ? 1.922 4.240 1.704 1.00 93.12 93 ASP A O 1
ATOM 734 N N . GLU A 1 94 ? 4.034 4.068 0.987 1.00 91.81 94 GLU A N 1
ATOM 735 C CA . GLU A 1 94 ? 4.562 5.171 1.781 1.00 91.81 94 GLU A CA 1
ATOM 736 C C . GLU A 1 94 ? 5.356 6.163 0.937 1.00 91.81 94 GLU A C 1
ATOM 738 O O . GLU A 1 94 ? 5.985 5.806 -0.061 1.00 91.81 94 GLU A O 1
ATOM 743 N N . PHE A 1 95 ? 5.386 7.418 1.376 1.00 87.69 95 PHE A N 1
ATOM 744 C CA . PHE A 1 95 ? 6.182 8.457 0.751 1.00 87.69 95 PHE A CA 1
ATOM 745 C C . PHE A 1 95 ? 7.672 8.356 1.114 1.00 87.69 95 PHE A C 1
ATOM 747 O O . PHE A 1 95 ? 8.035 8.064 2.257 1.00 87.69 95 PHE A O 1
ATOM 754 N N . PRO A 1 96 ? 8.578 8.729 0.193 1.00 82.62 96 PRO A N 1
ATOM 755 C CA . PRO A 1 96 ? 10.012 8.710 0.473 1.00 82.62 96 PRO A CA 1
ATOM 756 C C . PRO A 1 96 ? 10.412 9.636 1.621 1.00 82.62 96 PRO A C 1
ATOM 758 O O . PRO A 1 96 ? 11.271 9.285 2.430 1.00 82.62 96 PRO A O 1
ATOM 761 N N . GLY A 1 97 ? 9.752 10.795 1.713 1.00 84.75 97 GLY A N 1
ATOM 762 C CA . GLY A 1 97 ? 9.997 11.791 2.754 1.00 84.75 97 GLY A CA 1
ATOM 763 C C . GLY A 1 97 ? 9.611 11.329 4.161 1.00 84.75 97 GLY A C 1
ATOM 764 O O . GLY A 1 97 ? 10.077 11.919 5.131 1.00 84.75 97 GLY A O 1
ATOM 765 N N . SER A 1 98 ? 8.826 10.256 4.305 1.00 89.81 98 SER A N 1
ATOM 766 C CA . SER A 1 98 ? 8.327 9.800 5.608 1.00 89.81 98 SER A CA 1
ATOM 767 C C . SER A 1 98 ? 9.380 9.194 6.526 1.00 89.81 98 SER A C 1
ATOM 769 O O . SER A 1 98 ? 9.137 9.043 7.724 1.00 89.81 98 SER A O 1
ATOM 771 N N . PHE A 1 99 ? 10.557 8.891 5.981 1.00 87.81 99 PHE A N 1
ATOM 772 C CA . PHE A 1 99 ? 11.712 8.376 6.718 1.00 87.81 99 PHE A CA 1
ATOM 773 C C . PHE A 1 99 ? 12.792 9.444 6.954 1.00 87.81 99 PHE A C 1
ATOM 775 O O . PHE A 1 99 ? 13.849 9.144 7.515 1.00 87.81 99 PHE A O 1
ATOM 782 N N . GLU A 1 100 ? 12.566 10.681 6.505 1.00 85.81 100 GLU A N 1
ATOM 783 C CA . GLU A 1 100 ? 13.535 11.770 6.595 1.00 85.81 100 GLU A CA 1
ATOM 784 C C . GLU A 1 100 ? 13.285 12.679 7.808 1.00 85.81 100 GLU A C 1
ATOM 786 O O . GLU A 1 100 ? 12.204 12.727 8.392 1.00 85.81 100 GLU A O 1
ATOM 791 N N . LYS A 1 101 ? 14.310 13.444 8.199 1.00 86.38 101 LYS A N 1
ATOM 792 C CA . LYS A 1 101 ? 14.153 14.479 9.226 1.00 86.38 101 LYS A CA 1
ATOM 793 C C . LYS A 1 101 ? 13.256 15.599 8.688 1.00 86.38 101 LYS A C 1
ATOM 795 O O . LYS A 1 101 ? 13.535 16.122 7.614 1.00 86.38 101 LYS A O 1
ATOM 800 N N . GLY A 1 102 ? 12.271 16.024 9.478 1.00 86.44 102 GLY A N 1
ATOM 801 C CA . GLY A 1 102 ? 11.288 17.029 9.057 1.00 86.44 102 GLY A CA 1
ATOM 802 C C . GLY A 1 102 ? 10.122 16.438 8.262 1.00 86.44 102 GLY A C 1
ATOM 803 O O . GLY A 1 102 ? 9.413 17.177 7.588 1.00 86.44 102 GLY A O 1
ATOM 804 N N . CYS A 1 103 ? 9.921 15.117 8.333 1.00 88.12 103 CYS A N 1
ATOM 805 C CA . CYS A 1 103 ? 8.766 14.427 7.757 1.00 88.12 103 CYS A CA 1
ATOM 806 C C . CYS A 1 103 ? 7.409 14.967 8.244 1.00 88.12 103 CYS A C 1
ATOM 808 O O . CYS A 1 103 ? 6.391 14.736 7.602 1.00 88.12 103 CYS A O 1
ATOM 810 N N . ASP A 1 104 ? 7.389 15.693 9.357 1.00 87.69 104 ASP A N 1
ATOM 811 C CA . ASP A 1 104 ? 6.231 16.316 9.985 1.00 87.69 104 ASP A CA 1
ATOM 812 C C . ASP A 1 104 ? 5.987 17.770 9.545 1.00 87.69 104 ASP A C 1
ATOM 814 O O . ASP A 1 104 ? 5.095 18.412 10.095 1.00 87.69 104 ASP A O 1
ATOM 818 N N . ASP A 1 105 ? 6.711 18.296 8.548 1.00 86.44 105 ASP A N 1
ATOM 819 C CA . ASP A 1 105 ? 6.544 19.681 8.088 1.00 86.44 105 ASP A CA 1
ATOM 820 C C . ASP A 1 105 ? 5.100 19.960 7.602 1.00 86.44 105 ASP A C 1
ATOM 822 O O . ASP A 1 105 ? 4.666 19.391 6.588 1.00 86.44 105 ASP A O 1
ATOM 826 N N . PRO A 1 106 ? 4.339 20.849 8.276 1.00 86.81 106 PRO A N 1
ATOM 827 C CA . PRO A 1 106 ? 2.956 21.163 7.917 1.00 86.81 106 PRO A CA 1
ATOM 828 C C . PRO A 1 106 ? 2.814 21.830 6.543 1.00 86.81 106 PRO A C 1
ATOM 830 O O . PRO A 1 106 ? 1.711 21.863 5.996 1.00 86.81 106 PRO A O 1
ATOM 833 N N . ALA A 1 107 ? 3.895 22.389 5.990 1.00 83.25 107 ALA A N 1
ATOM 834 C CA . ALA A 1 107 ? 3.895 23.051 4.690 1.00 83.25 107 ALA A CA 1
ATOM 835 C C . ALA A 1 107 ? 3.979 22.069 3.509 1.00 83.25 107 ALA A C 1
ATOM 837 O O . ALA A 1 107 ? 3.760 22.471 2.364 1.00 83.25 107 ALA A O 1
ATOM 838 N N . VAL A 1 108 ? 4.292 20.794 3.759 1.00 81.31 108 VAL A N 1
ATOM 839 C CA . VAL A 1 108 ? 4.406 19.768 2.717 1.00 81.31 108 VAL A CA 1
ATOM 840 C C . VAL A 1 108 ? 3.083 19.014 2.602 1.00 81.31 108 VAL A C 1
ATOM 842 O O . VAL A 1 108 ? 2.639 18.380 3.554 1.00 81.31 108 VAL A O 1
ATOM 845 N N . GLU A 1 109 ? 2.461 19.043 1.418 1.00 81.00 109 GLU A N 1
ATOM 846 C CA . GLU A 1 109 ? 1.124 18.468 1.188 1.00 81.00 109 GLU A CA 1
ATOM 847 C C . GLU A 1 109 ? 1.015 16.998 1.626 1.00 81.00 109 GLU A C 1
ATOM 849 O O . GLU A 1 109 ? 0.142 16.646 2.421 1.00 81.00 109 GLU A O 1
ATOM 854 N N . TYR A 1 110 ? 1.951 16.173 1.151 1.00 84.81 110 TYR A N 1
ATOM 855 C CA . TYR A 1 110 ? 2.087 14.749 1.478 1.00 84.81 110 TYR A CA 1
ATOM 856 C C . TYR A 1 110 ? 3.062 14.498 2.640 1.00 84.81 110 TYR A C 1
ATOM 858 O O . TYR A 1 110 ? 3.506 13.373 2.855 1.00 84.81 110 TYR A O 1
ATOM 866 N N . GLY A 1 111 ? 3.444 15.549 3.374 1.00 86.88 111 GLY A N 1
ATOM 867 C CA . GLY A 1 111 ? 4.330 15.431 4.525 1.00 86.88 111 GLY A CA 1
ATOM 868 C C . GLY A 1 111 ? 3.658 14.601 5.610 1.00 86.88 111 GLY A C 1
ATOM 869 O O . GLY A 1 111 ? 2.561 14.939 6.054 1.00 86.88 111 GLY A O 1
ATOM 870 N N . ARG A 1 112 ? 4.289 13.496 5.998 1.00 92.69 112 ARG A N 1
ATOM 871 C CA . ARG A 1 112 ? 3.969 12.727 7.203 1.00 92.69 112 ARG A CA 1
ATOM 872 C C . ARG A 1 112 ? 5.169 11.889 7.606 1.00 92.69 112 ARG A C 1
ATOM 874 O O . ARG A 1 112 ? 5.916 11.442 6.738 1.00 92.69 112 ARG A O 1
ATOM 881 N N . CYS A 1 113 ? 5.314 11.608 8.893 1.00 92.62 113 CYS A N 1
ATOM 882 C CA . CYS A 1 113 ? 6.277 10.623 9.378 1.00 92.62 113 CYS A CA 1
ATOM 883 C C . CYS A 1 113 ? 5.695 9.209 9.316 1.00 92.62 113 CYS A C 1
ATOM 885 O O . CYS A 1 113 ? 4.500 9.021 9.546 1.00 92.62 113 CYS A O 1
ATOM 887 N N . PHE A 1 114 ? 6.545 8.223 9.023 1.00 94.44 114 PHE A N 1
ATOM 888 C CA . PHE A 1 114 ? 6.123 6.828 8.910 1.00 94.44 114 PHE A CA 1
ATOM 889 C C . PHE A 1 114 ? 5.521 6.309 10.237 1.00 94.44 114 PHE A C 1
ATOM 891 O O . PHE A 1 114 ? 6.195 6.381 11.273 1.00 94.44 114 PHE A O 1
ATOM 898 N N . PRO A 1 115 ? 4.296 5.747 10.231 1.00 95.12 115 PRO A N 1
ATOM 899 C CA . PRO A 1 115 ? 3.621 5.273 11.438 1.00 95.12 115 PRO A CA 1
ATOM 900 C C . PRO A 1 115 ? 4.162 3.903 11.876 1.00 95.12 115 PRO A C 1
ATOM 902 O O . PRO A 1 115 ? 3.573 2.863 11.590 1.00 95.12 115 PRO A O 1
ATOM 905 N N . THR A 1 116 ? 5.301 3.876 12.571 1.00 95.88 116 THR A N 1
ATOM 906 C CA . THR A 1 116 ? 6.018 2.635 12.949 1.00 95.88 116 THR A CA 1
ATOM 907 C C . THR A 1 116 ? 5.163 1.573 13.652 1.00 95.88 116 THR A C 1
ATOM 909 O O . THR A 1 116 ? 5.460 0.382 13.578 1.00 95.88 116 THR A O 1
ATOM 912 N N . GLU A 1 117 ? 4.073 1.982 14.293 1.00 97.12 117 GLU A N 1
ATOM 913 C CA . GLU A 1 117 ? 3.087 1.145 14.963 1.00 97.12 117 GLU A CA 1
ATOM 914 C C . GLU A 1 117 ? 2.390 0.152 14.019 1.00 97.12 117 GLU A C 1
ATOM 916 O O . GLU A 1 117 ? 1.875 -0.862 14.491 1.00 97.12 117 GLU A O 1
ATOM 921 N N . ILE A 1 118 ? 2.395 0.388 12.700 1.00 97.75 118 ILE A N 1
ATOM 922 C CA . ILE A 1 118 ? 1.834 -0.559 11.723 1.00 97.75 118 ILE A CA 1
ATOM 923 C C . ILE A 1 118 ? 2.801 -1.678 11.332 1.00 97.75 118 ILE A C 1
ATOM 925 O O . ILE A 1 118 ? 2.359 -2.661 10.740 1.00 97.75 118 ILE A O 1
ATOM 929 N N . LEU A 1 119 ? 4.097 -1.579 11.659 1.00 96.50 119 LEU A N 1
ATOM 930 C CA . LEU A 1 119 ? 5.104 -2.575 11.260 1.00 96.50 119 LEU A CA 1
ATOM 931 C C . LEU A 1 119 ? 4.752 -4.021 11.652 1.00 96.50 119 LEU A C 1
ATOM 933 O O . LEU A 1 119 ? 4.978 -4.908 10.836 1.00 96.50 119 LEU A O 1
ATOM 937 N N . PRO A 1 120 ? 4.169 -4.306 12.835 1.00 97.06 120 PRO A N 1
ATOM 938 C CA . PRO A 1 120 ? 3.750 -5.666 13.183 1.00 97.06 120 PRO A CA 1
ATOM 939 C C . PRO A 1 120 ? 2.518 -6.160 12.409 1.00 97.06 120 PRO A C 1
ATOM 941 O O . PRO A 1 120 ? 2.176 -7.339 12.488 1.00 97.06 120 PRO A O 1
ATOM 944 N N . LEU A 1 121 ? 1.803 -5.261 11.730 1.00 98.06 121 LEU A N 1
ATOM 945 C CA . LEU A 1 121 ? 0.524 -5.529 11.071 1.00 98.06 121 LEU A CA 1
ATOM 946 C C . LEU A 1 121 ? 0.677 -5.714 9.558 1.00 98.06 121 LEU A C 1
ATOM 948 O O . LEU A 1 121 ? -0.144 -6.401 8.946 1.00 98.06 121 LEU A O 1
ATOM 952 N N . VAL A 1 122 ? 1.714 -5.119 8.966 1.00 96.75 122 VAL A N 1
ATOM 953 C CA . VAL A 1 122 ? 2.005 -5.176 7.529 1.00 96.75 122 VAL A CA 1
ATOM 954 C C . VAL A 1 122 ? 3.132 -6.160 7.224 1.00 96.75 122 VAL A C 1
ATOM 956 O O . VAL A 1 122 ? 3.948 -6.502 8.075 1.00 96.75 122 VAL A O 1
ATOM 959 N N . ASN A 1 123 ? 3.168 -6.653 5.991 1.00 94.44 123 ASN A N 1
ATOM 960 C CA . ASN A 1 123 ? 4.196 -7.573 5.505 1.00 94.44 123 ASN A CA 1
ATOM 961 C C . ASN A 1 123 ? 5.251 -6.873 4.649 1.00 94.44 123 ASN A C 1
ATOM 963 O O . ASN A 1 123 ? 6.390 -7.335 4.596 1.00 94.44 123 ASN A O 1
ATOM 967 N N . GLN A 1 124 ? 4.862 -5.777 4.002 1.00 91.50 124 GLN A N 1
ATOM 968 C CA . GLN A 1 124 ? 5.704 -5.019 3.093 1.00 91.50 124 GLN A CA 1
ATOM 969 C C . GLN A 1 124 ? 5.364 -3.532 3.194 1.00 91.50 124 GLN A C 1
ATOM 971 O O . GLN A 1 124 ? 4.194 -3.162 3.294 1.00 91.50 124 GLN A O 1
ATOM 976 N N . VAL A 1 125 ? 6.395 -2.692 3.146 1.00 92.31 125 VAL A N 1
ATOM 977 C CA . VAL A 1 125 ? 6.262 -1.242 2.982 1.00 92.31 125 VAL A CA 1
ATOM 978 C C . VAL A 1 125 ? 6.869 -0.875 1.635 1.00 92.31 125 VAL A C 1
ATOM 980 O O . VAL A 1 125 ? 8.064 -1.076 1.409 1.00 92.31 125 VAL A O 1
ATOM 983 N N . ASN A 1 126 ? 6.044 -0.362 0.733 1.00 89.00 126 ASN A N 1
ATOM 984 C CA . ASN A 1 126 ? 6.444 0.089 -0.586 1.00 89.00 126 ASN A CA 1
ATOM 985 C C . ASN A 1 126 ? 6.749 1.578 -0.524 1.00 89.00 126 ASN A C 1
ATOM 987 O O . ASN A 1 126 ? 5.871 2.395 -0.283 1.00 89.00 126 ASN A O 1
ATOM 991 N N . ASN A 1 127 ? 7.997 1.950 -0.771 1.00 85.88 127 ASN A N 1
ATOM 992 C CA . ASN A 1 127 ? 8.341 3.358 -0.874 1.00 85.88 127 ASN A CA 1
ATOM 993 C C . ASN A 1 127 ? 8.036 3.862 -2.294 1.00 85.88 127 ASN A C 1
ATOM 995 O O . ASN A 1 127 ? 8.667 3.426 -3.264 1.00 85.88 127 ASN A O 1
ATOM 999 N N . MET A 1 128 ? 7.073 4.773 -2.417 1.00 84.38 128 MET A N 1
ATOM 1000 C CA . MET A 1 128 ? 6.623 5.379 -3.666 1.00 84.38 128 MET A CA 1
ATOM 1001 C C . MET A 1 128 ? 7.652 6.385 -4.188 1.00 84.38 128 MET A C 1
ATOM 1003 O O . MET A 1 128 ? 7.498 7.603 -4.109 1.00 84.38 128 MET A O 1
ATOM 1007 N N . LEU A 1 129 ? 8.737 5.869 -4.761 1.00 73.56 129 LEU A N 1
ATOM 1008 C CA . LEU A 1 129 ? 9.841 6.656 -5.316 1.00 73.56 129 LEU A CA 1
ATOM 1009 C C . LEU A 1 129 ? 9.501 7.305 -6.673 1.00 73.56 129 LEU A C 1
ATOM 1011 O O . LEU A 1 129 ? 10.390 7.436 -7.518 1.00 73.56 129 LEU A O 1
ATOM 1015 N N . TYR A 1 130 ? 8.248 7.720 -6.908 1.00 64.94 130 TYR A N 1
ATOM 1016 C CA . TYR A 1 130 ? 7.858 8.433 -8.128 1.00 64.94 130 TYR A CA 1
ATOM 1017 C C . TYR A 1 130 ? 8.818 9.605 -8.353 1.00 64.94 130 TYR A C 1
ATOM 1019 O O . TYR A 1 130 ? 8.858 10.555 -7.575 1.00 64.94 130 TYR A O 1
ATOM 1027 N N . ASN A 1 131 ? 9.641 9.515 -9.398 1.00 49.75 131 ASN A N 1
ATOM 1028 C CA . ASN A 1 131 ? 10.631 10.533 -9.768 1.00 49.75 131 ASN A CA 1
ATOM 1029 C C . ASN A 1 131 ? 11.670 10.883 -8.712 1.00 49.75 131 ASN A C 1
ATOM 1031 O O . ASN A 1 131 ? 12.365 11.894 -8.847 1.00 49.75 131 ASN A O 1
ATOM 1035 N N . ASN A 1 132 ? 11.850 10.028 -7.706 1.00 47.53 132 ASN A N 1
ATOM 1036 C CA . ASN A 1 132 ? 12.963 10.171 -6.793 1.00 47.53 132 ASN A CA 1
ATOM 1037 C C . ASN A 1 132 ? 14.225 9.638 -7.479 1.00 47.53 132 ASN A C 1
ATOM 1039 O O . ASN A 1 132 ? 14.672 8.505 -7.280 1.00 47.53 132 ASN A O 1
ATOM 1043 N N . LEU A 1 133 ? 14.832 10.481 -8.314 1.00 41.41 133 LEU A N 1
ATOM 1044 C CA . LEU A 1 133 ? 16.280 10.456 -8.401 1.00 41.41 133 LEU A CA 1
ATOM 1045 C C . LEU A 1 133 ? 16.786 10.909 -7.041 1.00 41.41 133 LEU A C 1
ATOM 1047 O O . LEU A 1 133 ? 16.956 12.104 -6.792 1.00 41.41 133 LEU A O 1
ATOM 1051 N N . SER A 1 134 ? 17.034 9.943 -6.160 1.00 38.50 134 SER A N 1
ATOM 1052 C CA . SER A 1 134 ? 17.875 10.225 -5.019 1.00 38.50 134 SER A CA 1
ATOM 1053 C C . SER A 1 134 ? 19.195 10.732 -5.611 1.00 38.50 134 SER A C 1
ATOM 1055 O O . SER A 1 134 ? 19.913 10.041 -6.335 1.00 38.50 134 SER A O 1
ATOM 1057 N N . VAL A 1 135 ? 19.526 11.982 -5.304 1.00 39.28 135 VAL A N 1
ATOM 1058 C CA . VAL A 1 135 ? 20.828 12.613 -5.574 1.00 39.28 135 VAL A CA 1
ATOM 1059 C C . VAL A 1 135 ? 21.943 11.910 -4.763 1.00 39.28 135 VAL A C 1
ATOM 1061 O O . VAL A 1 135 ? 23.048 12.426 -4.623 1.00 39.28 135 VAL A O 1
ATOM 1064 N N . ARG A 1 136 ? 21.651 10.746 -4.164 1.00 41.19 136 ARG A N 1
ATOM 1065 C CA . ARG A 1 136 ? 22.497 10.013 -3.227 1.00 41.19 136 ARG A CA 1
ATOM 1066 C C . ARG A 1 136 ? 23.009 8.679 -3.771 1.00 41.19 136 ARG A C 1
ATOM 1068 O O . ARG A 1 136 ? 23.988 8.192 -3.219 1.00 41.19 136 ARG A O 1
ATOM 1075 N N . ASP A 1 137 ? 22.455 8.149 -4.864 1.00 42.09 137 ASP A N 1
ATOM 1076 C CA . ASP A 1 137 ? 22.913 6.866 -5.433 1.00 42.09 137 ASP A CA 1
ATOM 1077 C C . ASP A 1 137 ? 23.977 7.002 -6.546 1.00 42.09 137 ASP A C 1
ATOM 1079 O O . ASP A 1 137 ? 24.521 5.998 -7.002 1.00 42.09 137 ASP A O 1
ATOM 1083 N N . ASP A 1 138 ? 24.340 8.227 -6.954 1.00 40.22 138 ASP A N 1
ATOM 1084 C CA . ASP A 1 138 ? 25.461 8.493 -7.872 1.00 40.22 138 ASP A CA 1
ATOM 1085 C C . ASP A 1 138 ? 26.382 9.597 -7.301 1.00 40.22 138 ASP A C 1
ATOM 1087 O O . ASP A 1 138 ? 26.045 10.786 -7.375 1.00 40.22 138 ASP A O 1
ATOM 1091 N N . PRO A 1 139 ? 27.566 9.254 -6.748 1.00 42.41 139 PRO A N 1
ATOM 1092 C CA . PRO A 1 139 ? 28.491 10.237 -6.177 1.00 42.41 139 PRO A CA 1
ATOM 1093 C C . PRO A 1 139 ? 29.048 11.241 -7.206 1.00 42.41 139 PRO A C 1
ATOM 1095 O O . PRO A 1 139 ? 29.613 12.263 -6.807 1.00 42.41 139 PRO A O 1
ATOM 1098 N N . ASN A 1 140 ? 28.854 11.006 -8.511 1.00 41.12 140 ASN A N 1
ATOM 1099 C CA . ASN A 1 140 ? 29.321 11.869 -9.597 1.00 41.12 140 ASN A CA 1
ATOM 1100 C C . ASN A 1 140 ? 28.219 12.735 -10.236 1.00 41.12 140 ASN A C 1
ATOM 1102 O O . ASN A 1 140 ? 28.528 13.542 -11.115 1.00 41.12 140 ASN A O 1
ATOM 1106 N N . LYS A 1 141 ? 26.951 12.638 -9.806 1.00 41.47 141 LYS A N 1
ATOM 1107 C CA . LYS A 1 141 ? 25.837 13.401 -10.406 1.00 41.47 141 LYS A CA 1
ATOM 1108 C C . LYS A 1 141 ? 25.013 14.167 -9.378 1.00 41.47 141 LYS A C 1
ATOM 1110 O O . LYS A 1 141 ? 23.825 13.931 -9.195 1.00 41.47 141 LYS A O 1
ATOM 1115 N N . ARG A 1 142 ? 25.613 15.207 -8.796 1.00 38.09 142 ARG A N 1
ATOM 1116 C CA . ARG A 1 142 ? 24.909 16.159 -7.910 1.00 38.09 142 ARG A CA 1
ATOM 1117 C C . ARG A 1 142 ? 23.840 17.029 -8.600 1.00 38.09 142 ARG A C 1
ATOM 1119 O O . ARG A 1 142 ? 23.210 17.825 -7.918 1.00 38.09 142 ARG A O 1
ATOM 1126 N N . ASN A 1 143 ? 23.623 16.897 -9.916 1.00 34.75 143 ASN A N 1
ATOM 1127 C CA . ASN A 1 143 ? 22.795 17.822 -10.709 1.00 34.75 143 ASN A CA 1
ATOM 1128 C C . ASN A 1 143 ? 21.739 17.170 -11.623 1.00 34.75 143 ASN A C 1
ATOM 1130 O O . ASN A 1 143 ? 21.175 17.859 -12.467 1.00 34.75 143 ASN A O 1
ATOM 1134 N N . ALA A 1 144 ? 21.415 15.884 -11.471 1.00 39.03 144 ALA A N 1
ATOM 1135 C CA . ALA A 1 144 ? 20.264 15.305 -12.172 1.00 39.03 144 ALA A CA 1
ATOM 1136 C C . ALA A 1 144 ? 19.013 15.385 -11.279 1.00 39.03 144 ALA A C 1
ATOM 1138 O O . ALA A 1 144 ? 18.581 14.386 -10.715 1.00 39.03 144 ALA A O 1
ATOM 1139 N N . ARG A 1 145 ? 18.452 16.590 -11.105 1.00 36.94 145 ARG A N 1
ATOM 1140 C CA . ARG A 1 145 ? 17.080 16.730 -10.593 1.00 36.94 145 ARG A CA 1
ATOM 1141 C C . ARG A 1 145 ? 16.130 16.326 -11.719 1.00 36.94 145 ARG A C 1
ATOM 1143 O O . ARG A 1 145 ? 16.149 16.970 -12.763 1.00 36.94 145 ARG A O 1
ATOM 1150 N N . LEU A 1 146 ? 15.297 15.308 -11.506 1.00 39.25 146 LEU A N 1
ATOM 1151 C CA . LEU A 1 146 ? 13.982 15.314 -12.147 1.00 39.25 146 LEU A CA 1
ATOM 1152 C C . LEU A 1 146 ? 13.255 16.513 -11.543 1.00 39.25 146 LEU A C 1
ATOM 1154 O O . LEU A 1 146 ? 13.177 16.658 -10.322 1.00 39.25 146 LEU A O 1
ATOM 1158 N N . THR A 1 147 ? 12.922 17.476 -12.390 1.00 31.50 147 THR A N 1
ATOM 1159 C CA . THR A 1 147 ? 12.553 18.821 -11.952 1.00 31.50 147 THR A CA 1
ATOM 1160 C C . THR A 1 147 ? 11.141 18.884 -11.385 1.00 31.50 147 THR A C 1
ATOM 1162 O O . THR A 1 147 ? 10.841 19.870 -10.716 1.00 31.50 147 THR A O 1
ATOM 1165 N N . HIS A 1 148 ? 10.304 17.851 -11.566 1.00 35.91 148 HIS A N 1
ATOM 1166 C CA . HIS A 1 148 ? 8.910 17.864 -11.117 1.00 35.91 148 HIS A CA 1
ATOM 1167 C C . HIS A 1 148 ? 8.375 16.478 -10.692 1.00 35.91 148 HIS A C 1
ATOM 1169 O O . HIS A 1 148 ? 8.724 15.439 -11.252 1.00 35.91 148 HIS A O 1
ATOM 1175 N N . TYR A 1 149 ? 7.461 16.471 -9.712 1.00 39.59 149 TYR A N 1
ATOM 1176 C CA . TYR A 1 149 ? 6.531 15.357 -9.487 1.00 39.59 149 TYR A CA 1
ATOM 1177 C C . TYR A 1 149 ? 5.738 15.121 -10.788 1.00 39.59 149 TYR A C 1
ATOM 1179 O O . TYR A 1 149 ? 5.229 16.078 -11.368 1.00 39.59 149 TYR A O 1
ATOM 1187 N N . GLY A 1 150 ? 5.664 13.877 -11.271 1.00 46.06 150 GLY A N 1
ATOM 1188 C CA . GLY A 1 150 ? 5.054 13.532 -12.566 1.00 46.06 150 GLY A CA 1
ATOM 1189 C C . GLY A 1 150 ? 5.991 13.322 -13.769 1.00 46.06 150 GLY A C 1
ATOM 1190 O O . GLY A 1 150 ? 5.497 12.923 -14.823 1.00 46.06 150 GLY A O 1
ATOM 1191 N N . ASP A 1 151 ? 7.313 13.503 -13.644 1.00 54.03 151 ASP A N 1
ATOM 1192 C CA . ASP A 1 151 ? 8.255 12.969 -14.644 1.00 54.03 151 ASP A CA 1
ATOM 1193 C C . ASP A 1 151 ? 8.100 11.427 -14.777 1.00 54.03 151 ASP A C 1
ATOM 1195 O O . ASP A 1 151 ? 7.461 10.771 -13.954 1.00 54.03 151 ASP A O 1
ATOM 1199 N N . VAL A 1 152 ? 8.605 10.814 -15.849 1.00 63.94 152 VAL A N 1
ATOM 1200 C CA . VAL A 1 152 ? 8.538 9.350 -16.025 1.00 63.94 152 VAL A CA 1
ATOM 1201 C C . VAL A 1 152 ? 9.959 8.798 -15.941 1.00 63.94 152 VAL A C 1
ATOM 1203 O O . VAL A 1 152 ? 10.781 9.152 -16.793 1.00 63.94 152 VAL A O 1
ATOM 1206 N N . PRO A 1 153 ? 10.290 7.939 -14.956 1.00 70.94 153 PRO A N 1
ATOM 1207 C CA . PRO A 1 153 ? 11.609 7.328 -14.878 1.00 70.94 153 PRO A CA 1
ATOM 1208 C C . PRO A 1 153 ? 11.915 6.530 -16.148 1.00 70.94 153 PRO A C 1
ATOM 1210 O O . PRO A 1 153 ? 11.067 5.812 -16.680 1.00 70.94 153 PRO A O 1
ATOM 1213 N N . THR A 1 154 ? 13.151 6.617 -16.632 1.00 77.75 154 THR A N 1
ATOM 1214 C CA . THR A 1 154 ? 13.603 5.791 -17.755 1.00 77.75 154 THR A CA 1
ATOM 1215 C C . THR A 1 154 ? 13.651 4.316 -17.355 1.00 77.75 154 THR A C 1
ATOM 1217 O O . THR A 1 154 ? 13.893 3.970 -16.197 1.00 77.75 154 THR A O 1
ATOM 1220 N N . THR A 1 155 ? 13.529 3.417 -18.332 1.00 79.19 155 THR A N 1
ATOM 1221 C CA . THR A 1 155 ? 13.691 1.969 -18.119 1.00 79.19 155 THR A CA 1
ATOM 1222 C C . THR A 1 155 ? 15.026 1.613 -17.447 1.00 79.19 155 THR A C 1
ATOM 1224 O O . THR A 1 155 ? 15.079 0.695 -16.629 1.00 79.19 155 THR A O 1
ATOM 1227 N N . THR A 1 156 ? 16.100 2.360 -17.730 1.00 82.12 156 THR A N 1
ATOM 1228 C CA . THR A 1 156 ? 17.408 2.184 -17.077 1.00 82.12 156 THR A CA 1
ATOM 1229 C C . THR A 1 156 ? 17.345 2.489 -15.580 1.00 82.12 156 THR A C 1
ATOM 1231 O O . THR A 1 156 ? 17.853 1.702 -14.784 1.00 82.12 156 THR A O 1
ATOM 1234 N N . GLN A 1 157 ? 16.696 3.589 -15.182 1.00 80.06 157 GLN A N 1
ATOM 1235 C CA . GLN A 1 157 ? 16.509 3.932 -13.765 1.00 80.06 157 GLN A CA 1
ATOM 1236 C C . GLN A 1 157 ? 15.669 2.869 -13.053 1.00 80.06 157 GLN A C 1
ATOM 1238 O O . GLN A 1 157 ? 16.074 2.373 -12.008 1.00 80.06 157 GLN A O 1
ATOM 1243 N N . LEU A 1 158 ? 14.556 2.448 -13.659 1.00 79.44 158 LEU A N 1
ATOM 1244 C CA . LEU A 1 158 ? 13.674 1.421 -13.093 1.00 79.44 158 LEU A CA 1
ATOM 1245 C C . LEU A 1 158 ? 14.387 0.069 -12.924 1.00 79.44 158 LEU A C 1
ATOM 1247 O O . LEU A 1 158 ? 14.223 -0.601 -11.907 1.00 79.44 158 LEU A O 1
ATOM 1251 N N . THR A 1 159 ? 15.248 -0.308 -13.872 1.00 81.56 159 THR A N 1
ATOM 1252 C CA . THR A 1 159 ? 16.075 -1.524 -13.767 1.00 81.56 159 THR A CA 1
ATOM 1253 C C . THR A 1 159 ? 17.117 -1.408 -12.649 1.00 81.56 159 THR A C 1
ATOM 1255 O O . THR A 1 159 ? 17.354 -2.373 -11.919 1.00 81.56 159 THR A O 1
ATOM 1258 N N . ALA A 1 160 ? 17.722 -0.229 -12.471 1.00 81.62 160 ALA A N 1
ATOM 1259 C CA . ALA A 1 160 ? 18.643 0.024 -11.365 1.00 81.62 160 ALA A CA 1
ATOM 1260 C C . ALA A 1 160 ? 17.925 -0.056 -10.007 1.00 81.62 160 ALA A C 1
ATOM 1262 O O . ALA A 1 160 ? 18.430 -0.707 -9.093 1.00 81.62 160 ALA A O 1
ATOM 1263 N N . TYR A 1 161 ? 16.718 0.510 -9.893 1.00 79.69 161 TYR A N 1
ATOM 1264 C CA . TYR A 1 161 ? 15.889 0.384 -8.692 1.00 79.69 161 TYR A CA 1
ATOM 1265 C C . TYR A 1 161 ? 15.523 -1.069 -8.398 1.00 79.69 161 TYR A C 1
ATOM 1267 O O . TYR A 1 161 ? 15.644 -1.484 -7.254 1.00 79.69 161 TYR A O 1
ATOM 1275 N N . ALA A 1 162 ? 15.160 -1.867 -9.407 1.00 81.31 162 ALA A N 1
ATOM 1276 C CA . ALA A 1 162 ? 14.913 -3.299 -9.225 1.00 81.31 162 ALA A CA 1
ATOM 1277 C C . ALA A 1 162 ? 16.164 -4.051 -8.743 1.00 81.31 162 ALA A C 1
ATOM 1279 O O . ALA A 1 162 ? 16.079 -4.867 -7.830 1.00 81.31 162 ALA A O 1
ATOM 1280 N N . THR A 1 163 ? 17.336 -3.724 -9.294 1.00 81.50 163 THR A N 1
ATOM 1281 C CA . THR A 1 163 ? 18.615 -4.329 -8.881 1.00 81.50 163 THR A CA 1
ATOM 1282 C C . THR A 1 163 ? 18.949 -4.003 -7.423 1.00 81.50 163 THR A C 1
ATOM 1284 O O . THR A 1 163 ? 19.378 -4.872 -6.666 1.00 81.50 163 THR A O 1
ATOM 1287 N N . THR A 1 164 ? 18.758 -2.749 -7.004 1.00 80.31 164 THR A N 1
ATOM 1288 C CA . THR A 1 164 ? 18.965 -2.337 -5.608 1.00 80.31 164 THR A CA 1
ATOM 1289 C C . THR A 1 164 ? 17.900 -2.932 -4.692 1.00 80.31 164 THR A C 1
ATOM 1291 O O . THR A 1 164 ? 18.234 -3.458 -3.633 1.00 80.31 164 THR A O 1
ATOM 1294 N N . GLY A 1 165 ? 16.638 -2.905 -5.120 1.00 75.94 165 GLY A N 1
ATOM 1295 C CA . GLY A 1 165 ? 15.488 -3.471 -4.421 1.00 75.94 165 GLY A CA 1
ATOM 1296 C C . GLY A 1 165 ? 15.639 -4.964 -4.146 1.00 75.94 165 GLY A C 1
ATOM 1297 O O . GLY A 1 165 ? 15.220 -5.417 -3.090 1.00 75.94 165 GLY A O 1
ATOM 1298 N N . ALA A 1 166 ? 16.327 -5.714 -5.013 1.00 78.81 166 ALA A N 1
ATOM 1299 C CA . ALA A 1 166 ? 16.647 -7.129 -4.802 1.00 78.81 166 ALA A CA 1
ATOM 1300 C C . ALA A 1 166 ? 17.541 -7.403 -3.571 1.00 78.81 166 ALA A C 1
ATOM 1302 O O . ALA A 1 166 ? 17.636 -8.542 -3.124 1.00 78.81 166 ALA A O 1
ATOM 1303 N N . LYS A 1 167 ? 18.205 -6.379 -3.009 1.00 79.69 167 LYS A N 1
ATOM 1304 C CA . LYS A 1 167 ? 18.904 -6.467 -1.707 1.00 79.69 167 LYS A CA 1
ATOM 1305 C C . LYS A 1 167 ? 17.955 -6.310 -0.509 1.00 79.69 167 LYS A C 1
ATOM 1307 O O . LYS A 1 167 ? 18.365 -6.534 0.627 1.00 79.69 167 LYS A O 1
ATOM 1312 N N . TYR A 1 168 ? 16.722 -5.899 -0.777 1.00 80.75 168 TYR A N 1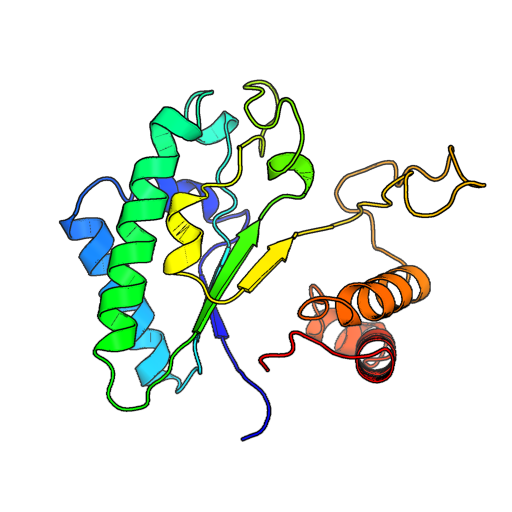
ATOM 1313 C CA . TYR A 1 168 ? 15.586 -5.794 0.133 1.00 80.75 168 TYR A CA 1
ATOM 1314 C C . TYR A 1 168 ? 14.489 -6.752 -0.366 1.00 80.75 168 TYR A C 1
ATOM 1316 O O . TYR A 1 168 ? 14.804 -7.817 -0.882 1.00 80.75 168 TYR A O 1
ATOM 1324 N N . GLN A 1 169 ? 13.210 -6.388 -0.235 1.00 79.06 169 GLN A N 1
ATOM 1325 C CA . GLN A 1 169 ? 12.054 -7.184 -0.679 1.00 79.06 169 GLN A CA 1
ATOM 1326 C C . GLN A 1 169 ? 11.689 -6.991 -2.164 1.00 79.06 169 GLN A C 1
ATOM 1328 O O . GLN A 1 169 ? 10.640 -7.447 -2.601 1.00 79.06 169 GLN A O 1
ATOM 1333 N N . GLY A 1 170 ? 12.525 -6.337 -2.973 1.00 83.19 170 GLY A N 1
ATOM 1334 C CA . GLY A 1 170 ? 12.279 -6.094 -4.401 1.00 83.19 170 GLY A CA 1
ATOM 1335 C C . GLY A 1 170 ? 11.877 -4.653 -4.725 1.00 83.19 170 GLY A C 1
ATOM 1336 O O . GLY A 1 170 ? 12.105 -3.733 -3.940 1.00 83.19 170 GLY A O 1
ATOM 1337 N N . ALA A 1 171 ? 11.315 -4.452 -5.919 1.00 82.75 171 ALA A N 1
ATOM 1338 C CA . ALA A 1 171 ? 10.806 -3.158 -6.383 1.00 82.75 171 ALA A CA 1
ATOM 1339 C C . ALA A 1 171 ? 9.406 -3.286 -7.004 1.00 82.75 171 ALA A C 1
ATOM 1341 O O . ALA A 1 171 ? 9.055 -4.326 -7.561 1.00 82.75 171 ALA A O 1
ATOM 1342 N N . MET A 1 172 ? 8.617 -2.213 -6.940 1.00 84.44 172 MET A N 1
ATOM 1343 C CA . MET A 1 172 ? 7.281 -2.119 -7.538 1.00 84.44 172 MET A CA 1
ATOM 1344 C C . MET A 1 172 ? 7.319 -1.235 -8.796 1.00 84.44 172 MET A C 1
ATOM 1346 O O . MET A 1 172 ? 8.114 -0.300 -8.882 1.00 84.44 172 MET A O 1
ATOM 1350 N N . LEU A 1 173 ? 6.491 -1.558 -9.797 1.00 84.94 173 LEU A N 1
ATOM 1351 C CA . LEU A 1 173 ? 6.356 -0.790 -11.038 1.00 84.94 173 LEU A CA 1
ATOM 1352 C C . LEU A 1 173 ? 4.925 -0.265 -11.185 1.00 84.94 173 LEU A C 1
ATOM 1354 O O . LEU A 1 173 ? 4.010 -1.023 -11.517 1.00 84.94 173 LEU A O 1
ATOM 1358 N N . TRP A 1 174 ? 4.768 1.048 -11.048 1.00 81.94 174 TRP A N 1
ATOM 1359 C CA . TRP A 1 174 ? 3.542 1.772 -11.368 1.00 81.94 174 TRP A CA 1
ATOM 1360 C C . TRP A 1 174 ? 3.607 2.353 -12.798 1.00 81.94 174 TRP A C 1
ATOM 1362 O O . TRP A 1 174 ? 4.384 3.261 -13.071 1.00 81.94 174 TRP A O 1
ATOM 1372 N N . THR A 1 175 ? 2.856 1.861 -13.782 1.00 82.69 175 THR A N 1
ATOM 1373 C CA . THR A 1 175 ? 2.093 0.606 -13.775 1.00 82.69 175 THR A CA 1
ATOM 1374 C C . THR A 1 175 ? 2.614 -0.327 -14.859 1.00 82.69 175 THR A C 1
ATOM 1376 O O . THR A 1 175 ? 2.897 0.086 -15.987 1.00 82.69 175 THR A O 1
ATOM 1379 N N . SER A 1 176 ? 2.698 -1.622 -14.546 1.00 85.19 176 SER A N 1
ATOM 1380 C CA . SER A 1 176 ? 3.075 -2.634 -15.542 1.00 85.19 176 SER A CA 1
ATOM 1381 C C . SER A 1 176 ? 2.099 -2.672 -16.730 1.00 85.19 176 SER A C 1
ATOM 1383 O O . SER A 1 176 ? 2.518 -2.886 -17.864 1.00 85.19 176 SER A O 1
ATOM 1385 N N . SER A 1 177 ? 0.808 -2.388 -16.524 1.00 86.12 177 SER A N 1
ATOM 1386 C CA . SER A 1 177 ? -0.177 -2.325 -17.613 1.00 86.12 177 SER A CA 1
ATOM 1387 C C . SER A 1 177 ? 0.119 -1.202 -18.617 1.00 86.12 177 SER A C 1
ATOM 1389 O O . SER A 1 177 ? 0.003 -1.421 -19.828 1.00 86.12 177 SER A O 1
ATOM 1391 N N . ALA A 1 178 ? 0.559 -0.028 -18.153 1.00 85.25 178 ALA A N 1
ATOM 1392 C CA . ALA A 1 178 ? 1.021 1.043 -19.033 1.00 85.25 178 ALA A CA 1
ATOM 1393 C C . ALA A 1 178 ? 2.282 0.628 -19.807 1.00 85.25 178 ALA A C 1
ATOM 1395 O O . ALA A 1 178 ? 2.350 0.853 -21.014 1.00 85.25 178 ALA A O 1
ATOM 1396 N N . ASP A 1 179 ? 3.238 -0.045 -19.162 1.00 87.19 179 ASP A N 1
ATOM 1397 C CA . ASP A 1 179 ? 4.440 -0.564 -19.828 1.00 87.19 179 ASP A CA 1
ATOM 1398 C C . ASP A 1 179 ? 4.113 -1.630 -20.891 1.00 87.19 179 ASP A C 1
ATOM 1400 O O . ASP A 1 179 ? 4.674 -1.607 -21.988 1.00 87.19 179 ASP A O 1
ATOM 1404 N N . TRP A 1 180 ? 3.148 -2.517 -20.636 1.00 89.44 180 TRP A N 1
ATOM 1405 C CA . TRP A 1 180 ? 2.649 -3.468 -21.637 1.00 89.44 180 TRP A CA 1
ATOM 1406 C C . TRP A 1 180 ? 2.012 -2.777 -22.838 1.00 89.44 180 TRP A C 1
ATOM 1408 O O . TRP A 1 180 ? 2.272 -3.162 -23.979 1.00 89.44 180 TRP A O 1
ATOM 1418 N N . ARG A 1 181 ? 1.218 -1.732 -22.599 1.00 87.75 181 ARG A N 1
ATOM 1419 C CA . ARG A 1 181 ? 0.551 -0.978 -23.663 1.00 87.75 181 ARG A CA 1
ATOM 1420 C C . ARG A 1 181 ? 1.525 -0.129 -24.483 1.00 87.75 181 ARG A C 1
ATOM 1422 O O . ARG A 1 181 ? 1.395 -0.076 -25.702 1.00 87.75 181 ARG A O 1
ATOM 1429 N N . LEU A 1 182 ? 2.445 0.572 -23.825 1.00 85.62 182 LEU A N 1
ATOM 1430 C CA . LEU A 1 182 ? 3.283 1.601 -24.448 1.00 85.62 182 LEU A CA 1
ATOM 1431 C C . LEU A 1 182 ? 4.629 1.047 -24.927 1.00 85.62 182 LEU A C 1
ATOM 1433 O O . LEU A 1 182 ? 5.101 1.430 -25.993 1.00 85.62 182 LEU A O 1
ATOM 1437 N N . ASN A 1 183 ? 5.209 0.101 -24.185 1.00 85.62 183 ASN A N 1
ATOM 1438 C CA . ASN A 1 183 ? 6.562 -0.418 -24.408 1.00 85.62 183 ASN A CA 1
ATOM 1439 C C . ASN A 1 183 ? 6.604 -1.945 -24.576 1.00 85.62 183 ASN A C 1
ATOM 1441 O O . ASN A 1 183 ? 7.677 -2.543 -24.499 1.00 85.62 183 ASN A O 1
ATOM 1445 N N . LYS A 1 184 ? 5.452 -2.600 -24.788 1.00 92.38 184 LYS A N 1
ATOM 1446 C CA . LYS A 1 184 ? 5.342 -4.062 -24.962 1.00 92.38 184 LYS A CA 1
ATOM 1447 C C . LYS A 1 184 ? 5.955 -4.863 -23.803 1.00 92.38 184 LYS A C 1
ATOM 1449 O O . LYS A 1 184 ? 6.503 -5.941 -24.020 1.00 92.38 184 LYS A O 1
ATOM 1454 N N . GLY A 1 185 ? 5.889 -4.327 -22.584 1.00 88.38 185 GLY A N 1
ATOM 1455 C CA . GLY A 1 185 ? 6.372 -5.007 -21.384 1.00 88.38 185 GLY A CA 1
ATOM 1456 C C . GLY A 1 185 ? 7.893 -4.963 -21.217 1.00 88.38 185 GLY A C 1
ATOM 1457 O O . GLY A 1 185 ? 8.435 -5.737 -20.430 1.00 88.38 185 GLY A O 1
ATOM 1458 N N . ALA A 1 186 ? 8.610 -4.121 -21.970 1.00 90.44 186 ALA A N 1
ATOM 1459 C CA . ALA A 1 186 ? 10.072 -4.089 -21.946 1.00 90.44 186 ALA A CA 1
ATOM 1460 C C . ALA A 1 186 ? 10.629 -3.796 -20.546 1.00 90.44 186 ALA A C 1
ATOM 1462 O O . ALA A 1 186 ? 11.511 -4.518 -20.075 1.00 90.44 186 ALA A O 1
ATOM 1463 N N . THR A 1 187 ? 10.087 -2.788 -19.856 1.00 87.38 187 THR A N 1
ATOM 1464 C CA . THR A 1 187 ? 10.482 -2.481 -18.474 1.00 87.38 187 THR A CA 1
ATOM 1465 C C . THR A 1 187 ? 10.084 -3.625 -17.558 1.00 87.38 187 THR A C 1
ATOM 1467 O O . THR A 1 187 ? 10.880 -4.051 -16.719 1.00 87.38 187 THR A O 1
ATOM 1470 N N . THR A 1 188 ? 8.893 -4.183 -17.792 1.00 88.25 188 THR A N 1
ATOM 1471 C CA . THR A 1 188 ? 8.350 -5.271 -16.996 1.00 88.25 188 THR A CA 1
ATOM 1472 C C . THR A 1 188 ? 9.306 -6.479 -17.004 1.00 88.25 188 THR A C 1
ATOM 1474 O O . THR A 1 188 ? 9.669 -7.049 -15.973 1.00 88.25 188 THR A O 1
ATOM 1477 N N . VAL A 1 189 ? 9.785 -6.853 -18.187 1.00 88.94 189 VAL A N 1
ATOM 1478 C CA . VAL A 1 189 ? 10.718 -7.968 -18.378 1.00 88.94 189 VAL A CA 1
ATOM 1479 C C . VAL A 1 189 ? 12.104 -7.655 -17.808 1.00 88.94 189 VAL A C 1
ATOM 1481 O O . VAL A 1 189 ? 12.729 -8.537 -17.218 1.00 88.94 189 VAL A O 1
ATOM 1484 N N . LEU A 1 190 ? 12.603 -6.427 -17.970 1.00 88.50 190 LEU A N 1
ATOM 1485 C CA . LEU A 1 190 ? 13.940 -6.042 -17.503 1.00 88.50 190 LEU A CA 1
ATOM 1486 C C . LEU A 1 190 ? 14.045 -6.012 -15.976 1.00 88.50 190 LEU A C 1
ATOM 1488 O O . LEU A 1 190 ? 14.953 -6.636 -15.431 1.00 88.50 190 LEU A O 1
ATO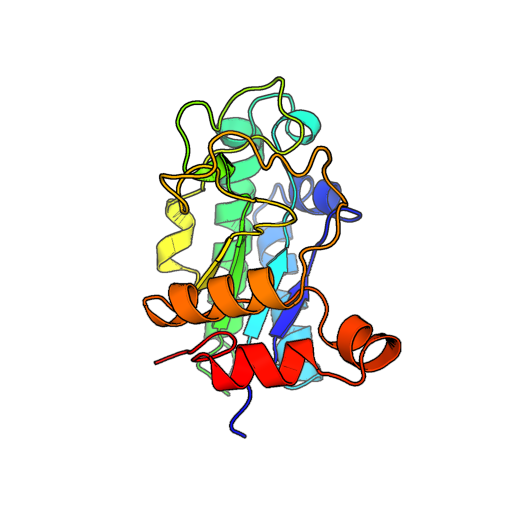M 1492 N N . MET A 1 191 ? 13.101 -5.370 -15.284 1.00 86.06 191 MET A N 1
ATOM 1493 C CA . MET A 1 191 ? 13.069 -5.377 -13.815 1.00 86.06 191 MET A CA 1
ATOM 1494 C C . MET A 1 191 ? 12.887 -6.799 -13.263 1.00 86.06 191 MET A C 1
ATOM 1496 O O . MET A 1 191 ? 13.542 -7.166 -12.291 1.00 86.06 191 MET A O 1
ATOM 1500 N N . GLY A 1 192 ? 12.073 -7.636 -13.922 1.00 84.06 192 GLY A N 1
ATOM 1501 C CA . GLY A 1 192 ? 11.914 -9.044 -13.545 1.00 84.06 192 GLY A CA 1
ATOM 1502 C C . GLY A 1 192 ? 13.232 -9.826 -13.602 1.00 84.06 192 GLY A C 1
ATOM 1503 O O . GLY A 1 192 ? 13.550 -10.568 -12.677 1.00 84.06 192 GLY A O 1
ATOM 1504 N N . LYS A 1 193 ? 14.050 -9.611 -14.643 1.00 83.88 193 LYS A N 1
ATOM 1505 C CA . LYS A 1 193 ? 15.391 -10.219 -14.763 1.00 83.88 193 LYS A CA 1
ATOM 1506 C C . LYS A 1 193 ? 16.400 -9.677 -13.747 1.00 83.88 193 LYS A C 1
ATOM 1508 O O . LYS A 1 193 ? 17.350 -10.380 -13.422 1.00 83.88 193 LYS A O 1
ATOM 1513 N N . ALA A 1 194 ? 16.214 -8.446 -13.276 1.00 78.81 194 ALA A N 1
ATOM 1514 C CA . ALA A 1 194 ? 17.137 -7.761 -12.375 1.00 78.81 194 ALA A CA 1
ATOM 1515 C C . ALA A 1 194 ? 17.022 -8.182 -10.897 1.00 78.81 194 ALA A C 1
ATOM 1517 O O . ALA A 1 194 ? 17.813 -7.710 -10.086 1.00 78.81 194 ALA A O 1
ATOM 1518 N N . GLY A 1 195 ? 16.090 -9.076 -10.541 1.00 61.66 195 GLY A N 1
ATOM 1519 C CA . GLY A 1 195 ? 16.036 -9.652 -9.190 1.00 61.66 195 GLY A CA 1
ATOM 1520 C C . GLY A 1 195 ? 14.768 -9.377 -8.379 1.00 61.66 195 GLY A C 1
ATOM 1521 O O . GLY A 1 195 ? 14.811 -9.533 -7.164 1.00 61.66 195 GLY A O 1
ATOM 1522 N N . ASN A 1 196 ? 13.653 -9.095 -9.069 1.00 64.00 196 ASN A N 1
ATOM 1523 C CA . ASN A 1 196 ? 12.255 -9.346 -8.678 1.00 64.00 196 ASN A CA 1
ATOM 1524 C C . ASN A 1 196 ? 11.364 -8.139 -8.337 1.00 64.00 196 ASN A C 1
ATOM 1526 O O . ASN A 1 196 ? 11.703 -7.229 -7.579 1.00 64.00 196 ASN A O 1
ATOM 1530 N N . TYR A 1 197 ? 10.140 -8.240 -8.858 1.00 65.75 197 TYR A N 1
ATOM 1531 C CA . TYR A 1 197 ? 8.947 -7.636 -8.279 1.00 65.75 197 TYR A CA 1
ATOM 1532 C C . TYR A 1 197 ? 8.692 -8.263 -6.917 1.00 65.75 197 TYR A C 1
ATOM 1534 O O . TYR A 1 197 ? 8.692 -9.489 -6.873 1.00 65.75 197 TYR A O 1
ATOM 1542 N N . GLY A 1 198 ? 8.491 -7.452 -5.871 1.00 58.22 198 GLY A N 1
ATOM 1543 C CA . GLY A 1 198 ? 8.059 -7.869 -4.524 1.00 58.22 198 GLY A CA 1
ATOM 1544 C C . GLY A 1 198 ? 8.277 -9.353 -4.194 1.00 58.22 198 GLY A C 1
ATOM 1545 O O . GLY A 1 198 ? 7.401 -10.174 -4.469 1.00 58.22 198 GLY A O 1
ATOM 1546 N N . VAL A 1 199 ? 9.440 -9.718 -3.655 1.00 50.97 199 VAL A N 1
ATOM 1547 C CA . VAL A 1 199 ? 9.705 -11.082 -3.184 1.00 50.97 199 VAL A CA 1
ATOM 1548 C C . VAL A 1 199 ? 9.316 -11.224 -1.726 1.00 50.97 199 VAL A C 1
ATOM 1550 O O . VAL A 1 199 ? 9.997 -10.739 -0.828 1.00 50.97 199 VAL A O 1
ATOM 1553 N N . ASP A 1 200 ? 8.243 -11.972 -1.510 1.00 47.53 200 ASP A N 1
ATOM 1554 C CA . ASP A 1 200 ? 8.031 -12.680 -0.258 1.00 47.53 200 ASP A CA 1
ATOM 1555 C C . ASP A 1 200 ? 9.008 -13.862 -0.200 1.00 47.53 200 ASP A C 1
ATOM 1557 O O . ASP A 1 200 ? 8.939 -14.767 -1.038 1.00 47.53 200 ASP A O 1
ATOM 1561 N N . TRP A 1 201 ? 9.908 -13.854 0.779 1.00 44.78 201 TRP A N 1
ATOM 1562 C CA . TRP A 1 201 ? 10.656 -15.037 1.217 1.00 44.78 201 TRP A CA 1
ATOM 1563 C C . TRP A 1 201 ? 9.872 -15.837 2.257 1.00 44.78 201 TRP A C 1
ATOM 1565 O O . TRP A 1 201 ? 9.203 -15.219 3.123 1.00 44.78 201 TRP A O 1
#

Secondary structure (DSSP, 8-state):
--S--EEEEE-TTTHHHHTT--SHHHHHHHHHHHHHHHHHHT-SEEEEE----TTTTTT-HHHHTHHHHHHHHHHHHHHHHTSTT---EEEEEE-GGGGSTTTT-TTSTT-----GGGTTT-SEEEE--TT---TTS-TT-TT----STT----HHHHHHHHHHHTTTT-B--TTHHHHHHHHTTHHHHHHHHTT-BS---

Organism: NCBI:txid157072